Protein AF-A0A1J4JZ74-F1 (afdb_monomer_lite)

Radius of gyration: 49.25 Å; chains: 1; bounding box: 103×77×121 Å

Structure (mmCIF, N/CA/C/O backbone):
data_AF-A0A1J4JZ74-F1
#
_entry.id   AF-A0A1J4JZ74-F1
#
loop_
_atom_site.group_PDB
_atom_site.id
_atom_site.type_symbol
_atom_site.label_atom_id
_atom_site.label_alt_id
_atom_site.label_comp_id
_atom_site.label_asym_id
_atom_site.label_entity_id
_atom_site.label_seq_id
_atom_site.pdbx_PDB_ins_code
_atom_site.Cartn_x
_atom_site.Cartn_y
_atom_site.Cartn_z
_atom_site.occupancy
_atom_site.B_iso_or_equiv
_atom_site.auth_seq_id
_atom_site.auth_comp_id
_atom_site.auth_asym_id
_atom_site.auth_atom_id
_atom_site.pdbx_PDB_model_num
ATOM 1 N N . MET A 1 1 ? 66.000 60.615 -48.473 1.00 42.47 1 MET A N 1
ATOM 2 C CA . MET A 1 1 ? 65.903 59.382 -47.663 1.00 42.47 1 MET A CA 1
ATOM 3 C C . MET A 1 1 ? 65.736 58.201 -48.609 1.00 42.47 1 MET A C 1
ATOM 5 O O . MET A 1 1 ? 64.785 58.205 -49.377 1.00 42.47 1 MET A O 1
ATOM 9 N N . ARG A 1 2 ? 66.683 57.252 -48.640 1.00 43.25 2 ARG A N 1
ATOM 10 C CA . ARG A 1 2 ? 66.530 55.994 -49.393 1.00 43.25 2 ARG A CA 1
ATOM 11 C C . ARG A 1 2 ? 65.910 54.960 -48.455 1.00 43.25 2 ARG A C 1
ATOM 13 O O . ARG A 1 2 ? 66.477 54.698 -47.401 1.00 43.25 2 ARG A O 1
ATOM 20 N N . VAL A 1 3 ? 64.756 54.419 -48.832 1.00 50.91 3 VAL A N 1
ATOM 21 C CA . VAL A 1 3 ? 64.111 53.298 -48.135 1.00 50.91 3 VAL A CA 1
ATOM 22 C C . VAL A 1 3 ? 64.925 52.029 -48.425 1.00 50.91 3 VAL A C 1
ATOM 24 O O . VAL A 1 3 ? 65.241 51.791 -49.596 1.00 50.91 3 VAL A O 1
ATOM 27 N N . PRO A 1 4 ? 65.310 51.228 -47.415 1.00 51.03 4 PRO A N 1
ATOM 28 C CA . PRO A 1 4 ? 65.971 49.954 -47.659 1.00 51.03 4 PRO A CA 1
ATOM 29 C C . PRO A 1 4 ? 64.962 48.987 -48.290 1.00 51.03 4 PRO A C 1
ATOM 31 O O . PRO A 1 4 ? 63.870 48.786 -47.764 1.00 51.03 4 PRO A O 1
ATOM 34 N N . LYS A 1 5 ? 65.314 48.408 -49.443 1.00 53.44 5 LYS A N 1
ATOM 35 C CA . LYS A 1 5 ? 64.540 47.324 -50.056 1.00 53.44 5 LYS A CA 1
ATOM 36 C C . LYS A 1 5 ? 64.723 46.082 -49.184 1.00 53.44 5 LYS A C 1
ATOM 38 O O . LYS A 1 5 ? 65.838 45.586 -49.070 1.00 53.44 5 LYS A O 1
ATOM 43 N N . SER A 1 6 ? 63.659 45.623 -48.539 1.00 57.59 6 SER A N 1
ATOM 44 C CA . SER A 1 6 ? 63.650 44.357 -47.807 1.00 57.59 6 SER A CA 1
ATOM 45 C C . SER A 1 6 ? 63.643 43.189 -48.793 1.00 57.59 6 SER A C 1
ATOM 47 O O . SER A 1 6 ? 62.768 43.125 -49.655 1.00 57.59 6 SER A O 1
ATOM 49 N N . ASP A 1 7 ? 64.610 42.281 -48.655 1.00 54.31 7 ASP A N 1
ATOM 50 C CA . ASP A 1 7 ? 64.694 41.020 -49.397 1.00 54.31 7 ASP A CA 1
ATOM 51 C C . ASP A 1 7 ? 63.514 40.104 -49.024 1.00 54.31 7 ASP A C 1
ATOM 53 O O . ASP A 1 7 ? 63.537 39.391 -48.021 1.00 54.31 7 ASP A O 1
ATOM 57 N N . THR A 1 8 ? 62.456 40.124 -49.836 1.00 59.28 8 THR A N 1
ATOM 58 C CA . THR A 1 8 ? 61.270 39.253 -49.707 1.00 59.28 8 THR A CA 1
ATOM 59 C C . THR A 1 8 ? 61.465 37.873 -50.345 1.00 59.28 8 THR A C 1
ATOM 61 O O . THR A 1 8 ? 60.627 36.987 -50.186 1.00 59.28 8 THR A O 1
ATOM 64 N N . THR A 1 9 ? 62.598 37.649 -51.012 1.00 59.78 9 THR A N 1
ATOM 65 C CA . THR A 1 9 ? 62.911 36.423 -51.766 1.00 59.78 9 THR A CA 1
ATOM 66 C C . THR A 1 9 ? 62.995 35.167 -50.892 1.00 59.78 9 THR A C 1
ATOM 68 O O . THR A 1 9 ? 62.726 34.065 -51.367 1.00 59.78 9 THR A O 1
ATOM 71 N N . HIS A 1 10 ? 63.335 35.300 -49.606 1.00 55.91 10 HIS A N 1
ATOM 72 C CA . HIS A 1 10 ? 63.337 34.178 -48.661 1.00 55.91 10 HIS A CA 1
ATOM 73 C C . HIS A 1 10 ? 61.927 33.772 -48.212 1.00 55.91 10 HIS A C 1
ATOM 75 O O . HIS A 1 10 ? 61.661 32.580 -48.078 1.00 55.91 10 HIS A O 1
ATOM 81 N N . LEU A 1 11 ? 61.021 34.736 -48.022 1.00 57.78 11 LEU A N 1
ATOM 82 C CA . LEU A 1 11 ? 59.628 34.469 -47.652 1.00 57.78 11 LEU A CA 1
ATOM 83 C C . LEU A 1 11 ? 58.871 33.799 -48.802 1.00 57.78 11 LEU A C 1
ATOM 85 O O . LEU A 1 11 ? 58.180 32.816 -48.561 1.00 57.78 11 LEU A O 1
ATOM 89 N N . GLU A 1 12 ? 59.080 34.252 -50.042 1.00 58.50 12 GLU A N 1
ATOM 90 C CA . GLU A 1 12 ? 58.485 33.638 -51.240 1.00 58.50 12 GLU A CA 1
ATOM 91 C C . GLU A 1 12 ? 58.954 32.194 -51.472 1.00 58.50 12 GLU A C 1
ATOM 93 O O . GLU A 1 12 ? 58.161 31.349 -51.887 1.00 58.50 12 GLU A O 1
ATOM 98 N N . LYS A 1 13 ? 60.221 31.873 -51.161 1.00 60.34 13 LYS A N 1
ATOM 99 C CA . LYS A 1 13 ? 60.753 30.497 -51.223 1.00 60.34 13 LYS A CA 1
ATOM 100 C C . LYS A 1 13 ? 60.155 29.579 -50.154 1.00 60.34 13 LYS A C 1
ATOM 102 O O . LYS A 1 13 ? 59.955 28.395 -50.412 1.00 60.34 13 LYS A O 1
ATOM 107 N N . ILE A 1 14 ? 59.868 30.106 -48.961 1.00 61.22 14 ILE A N 1
ATOM 108 C CA . ILE A 1 14 ? 59.242 29.337 -47.875 1.00 61.22 14 ILE A CA 1
ATOM 109 C C . ILE A 1 14 ? 57.771 29.053 -48.202 1.00 61.22 14 ILE A C 1
ATOM 111 O O . ILE A 1 14 ? 57.331 27.917 -48.043 1.00 61.22 14 ILE A O 1
ATOM 115 N N . THR A 1 15 ? 57.022 30.034 -48.716 1.00 62.03 15 THR A N 1
ATOM 116 C CA . THR A 1 15 ? 55.621 29.828 -49.124 1.00 62.03 15 THR A CA 1
ATOM 117 C C . THR A 1 15 ? 55.492 28.898 -50.326 1.00 62.03 15 THR A C 1
ATOM 119 O O . THR A 1 15 ? 54.647 28.006 -50.308 1.00 62.03 15 THR A O 1
ATOM 122 N N . THR A 1 16 ? 56.356 29.010 -51.341 1.00 64.94 16 THR A N 1
ATOM 123 C CA . THR A 1 16 ? 56.362 28.041 -52.458 1.00 64.94 16 THR A CA 1
ATOM 124 C C . THR A 1 16 ? 56.763 26.632 -52.016 1.00 64.94 16 THR A C 1
ATOM 126 O O . THR A 1 16 ? 56.169 25.662 -52.484 1.00 64.94 16 THR A O 1
ATOM 129 N N . GLY A 1 17 ? 57.705 26.499 -51.076 1.00 66.25 17 GLY A N 1
ATOM 130 C CA . GLY A 1 17 ? 58.058 25.210 -50.475 1.00 66.25 17 GLY A CA 1
ATOM 131 C C . GLY A 1 17 ? 56.913 24.580 -49.672 1.00 66.25 17 GLY A C 1
ATOM 132 O O . GLY A 1 17 ? 56.677 23.378 -49.789 1.00 66.25 17 GLY A O 1
ATOM 133 N N . ALA A 1 18 ? 56.165 25.386 -48.912 1.00 65.69 18 ALA A N 1
ATOM 134 C CA . ALA A 1 18 ? 54.994 24.934 -48.160 1.00 65.69 18 ALA A CA 1
ATOM 135 C C . ALA A 1 18 ? 53.864 24.457 -49.088 1.00 65.69 18 ALA A C 1
ATOM 137 O O . ALA A 1 18 ? 53.356 23.353 -48.906 1.00 65.69 18 ALA A O 1
ATOM 138 N N . HIS A 1 19 ? 53.548 25.216 -50.143 1.00 69.31 19 HIS A N 1
ATOM 139 C CA . HIS A 1 19 ? 52.542 24.814 -51.132 1.00 69.31 19 HIS A CA 1
ATOM 140 C C . HIS A 1 19 ? 52.933 23.553 -51.910 1.00 69.31 19 HIS A C 1
ATOM 142 O O . HIS A 1 19 ? 52.079 22.720 -52.214 1.00 69.31 19 HIS A O 1
ATOM 148 N N . LEU A 1 20 ? 54.222 23.372 -52.214 1.00 73.25 20 LEU A N 1
ATOM 149 C CA . LEU A 1 20 ? 54.708 22.150 -52.851 1.00 73.25 20 LEU A CA 1
ATOM 150 C C . LEU A 1 20 ? 54.573 20.941 -51.911 1.00 73.25 20 LEU A C 1
ATOM 152 O O . LEU A 1 20 ? 54.121 19.884 -52.345 1.00 73.25 20 LEU A O 1
ATOM 156 N N . ALA A 1 21 ? 54.902 21.093 -50.625 1.00 67.75 21 ALA A N 1
ATOM 157 C CA . ALA A 1 21 ? 54.736 20.038 -49.626 1.00 67.75 21 ALA A CA 1
ATOM 158 C C . ALA A 1 21 ? 53.254 19.679 -49.392 1.00 67.75 21 ALA A C 1
ATOM 160 O O . ALA A 1 21 ? 52.907 18.499 -49.306 1.00 67.75 21 ALA A O 1
ATOM 161 N N . GLU A 1 22 ? 52.360 20.668 -49.352 1.00 70.12 22 GLU A N 1
ATOM 162 C CA . GLU A 1 22 ? 50.907 20.458 -49.279 1.00 70.12 22 GLU A CA 1
ATOM 163 C C . GLU A 1 22 ? 50.364 19.751 -50.529 1.00 70.12 22 GLU A C 1
ATOM 165 O O . GLU A 1 22 ? 49.586 18.805 -50.423 1.00 70.12 22 GLU A O 1
ATOM 170 N N . SER A 1 23 ? 50.828 20.136 -51.720 1.00 71.12 23 SER A N 1
ATOM 171 C CA . SER A 1 23 ? 50.446 19.477 -52.974 1.00 71.12 23 SER A CA 1
ATOM 172 C C . SER A 1 23 ? 50.926 18.020 -53.031 1.00 71.12 23 SER A C 1
ATOM 174 O O . SER A 1 23 ? 50.155 17.121 -53.375 1.00 71.12 23 SER A O 1
ATOM 176 N N . ILE A 1 24 ? 52.167 17.748 -52.609 1.00 73.50 24 ILE A N 1
ATOM 177 C CA . ILE A 1 24 ? 52.720 16.386 -52.539 1.00 73.50 24 ILE A CA 1
ATOM 178 C C . ILE A 1 24 ? 51.951 15.540 -51.519 1.00 73.50 24 ILE A C 1
ATOM 180 O O . ILE A 1 24 ? 51.592 14.400 -51.812 1.00 73.50 24 ILE A O 1
ATOM 184 N N . THR A 1 25 ? 51.656 16.081 -50.335 1.00 75.06 25 THR A N 1
ATOM 185 C CA . THR A 1 25 ? 50.899 15.356 -49.301 1.00 75.06 25 THR A CA 1
ATOM 186 C C . THR A 1 25 ? 49.453 15.100 -49.716 1.00 75.06 25 THR A C 1
ATOM 188 O O . THR A 1 25 ? 48.959 13.999 -49.487 1.00 75.06 25 THR A O 1
ATOM 191 N N . SER A 1 26 ? 48.799 16.052 -50.385 1.00 73.56 26 SER A N 1
ATOM 192 C CA . SER A 1 26 ? 47.455 15.878 -50.950 1.00 73.56 26 SER A CA 1
ATOM 193 C C . SER A 1 26 ? 47.433 14.807 -52.045 1.00 73.56 26 SER A C 1
ATOM 195 O O . SER A 1 26 ? 46.626 13.881 -51.997 1.00 73.56 26 SER A O 1
ATOM 197 N N . THR A 1 27 ? 48.399 14.847 -52.968 1.00 77.31 27 THR A N 1
ATOM 198 C CA . THR A 1 27 ? 48.533 13.842 -54.034 1.00 77.31 27 THR A CA 1
ATOM 199 C C . THR A 1 27 ? 48.804 12.450 -53.460 1.00 77.31 27 THR A C 1
ATOM 201 O O . THR A 1 27 ? 48.196 11.473 -53.881 1.00 77.31 27 THR A O 1
ATOM 204 N N . THR A 1 28 ? 49.665 12.355 -52.443 1.00 78.25 28 THR A N 1
ATOM 205 C CA . THR A 1 28 ? 49.977 11.082 -51.772 1.00 78.25 28 THR A CA 1
ATOM 206 C C . THR A 1 28 ? 48.768 10.517 -51.022 1.00 78.25 28 THR A C 1
ATOM 208 O O . THR A 1 28 ? 48.588 9.303 -50.988 1.00 78.25 28 THR A O 1
ATOM 211 N N . ARG A 1 29 ? 47.925 11.375 -50.426 1.00 79.25 29 ARG A N 1
ATOM 212 C CA . ARG A 1 29 ? 46.663 10.952 -49.794 1.00 79.25 29 ARG A CA 1
ATOM 213 C C . ARG A 1 29 ? 45.688 10.395 -50.822 1.00 79.25 29 ARG A C 1
ATOM 215 O O . ARG A 1 29 ? 45.147 9.325 -50.586 1.00 79.25 29 ARG A O 1
ATOM 222 N N . LYS A 1 30 ? 45.535 11.077 -51.958 1.00 85.00 30 LYS A N 1
ATOM 223 C CA . LYS A 1 30 ? 44.637 10.641 -53.028 1.00 85.00 30 LYS A CA 1
ATOM 224 C C . LYS A 1 30 ? 45.057 9.295 -53.627 1.00 85.00 30 LYS A C 1
ATOM 226 O O . LYS A 1 30 ? 44.230 8.410 -53.742 1.00 85.00 30 LYS A O 1
ATOM 231 N N . ILE A 1 31 ? 46.351 9.103 -53.902 1.00 84.31 31 ILE A N 1
ATOM 232 C CA . ILE A 1 31 ? 46.872 7.814 -54.399 1.00 84.31 31 ILE A CA 1
ATOM 233 C C . ILE A 1 31 ? 46.553 6.676 -53.419 1.00 84.31 31 ILE A C 1
ATOM 235 O O . ILE A 1 31 ? 46.119 5.608 -53.826 1.00 84.31 31 ILE A O 1
ATOM 239 N N . ARG A 1 32 ? 46.729 6.917 -52.117 1.00 83.94 32 ARG A N 1
ATOM 240 C CA . ARG A 1 32 ? 46.429 5.939 -51.061 1.00 83.94 32 ARG A CA 1
ATOM 241 C C . ARG A 1 32 ? 44.943 5.617 -50.927 1.00 83.94 32 ARG A C 1
ATOM 243 O O . ARG A 1 32 ? 44.592 4.490 -50.604 1.00 83.94 32 ARG A O 1
ATOM 250 N N . GLU A 1 33 ? 44.087 6.609 -51.119 1.00 85.25 33 GLU A N 1
ATOM 251 C CA . GLU A 1 33 ? 42.636 6.433 -51.138 1.00 85.25 33 GLU A CA 1
ATOM 252 C C . GLU A 1 33 ? 42.209 5.591 -52.346 1.00 85.25 33 GLU A C 1
ATOM 254 O O . GLU A 1 33 ? 41.495 4.604 -52.176 1.00 85.25 33 GLU A O 1
ATOM 259 N N . ASP A 1 34 ? 42.749 5.903 -53.527 1.00 87.06 34 ASP A N 1
ATOM 260 C CA . ASP A 1 34 ? 42.512 5.150 -54.759 1.00 87.06 34 ASP A CA 1
ATOM 261 C C . ASP A 1 34 ? 42.998 3.686 -54.628 1.00 87.06 34 ASP A C 1
ATOM 263 O O . ASP A 1 34 ? 42.301 2.765 -55.048 1.00 87.06 34 ASP A O 1
ATOM 267 N N . GLU A 1 35 ? 44.145 3.443 -53.975 1.00 87.12 35 GLU A N 1
ATOM 268 C CA . GLU A 1 35 ? 44.657 2.092 -53.673 1.00 87.12 35 GLU A CA 1
ATOM 269 C C . GLU A 1 35 ? 43.715 1.284 -52.764 1.00 87.12 35 GLU A C 1
ATOM 271 O O . GLU A 1 35 ? 43.540 0.078 -52.958 1.00 87.12 35 GLU A O 1
ATOM 276 N N . VAL A 1 36 ? 43.115 1.925 -51.753 1.00 87.62 36 VAL A N 1
ATOM 277 C CA . VAL A 1 36 ? 42.151 1.264 -50.859 1.00 87.62 36 VAL A CA 1
ATOM 278 C C . VAL A 1 36 ? 40.856 0.967 -51.608 1.00 87.62 36 VAL A C 1
ATOM 280 O O . VAL A 1 36 ? 40.345 -0.144 -51.485 1.00 87.62 36 VAL A O 1
ATOM 283 N N . GLN A 1 37 ? 40.352 1.912 -52.404 1.00 86.44 37 GLN A N 1
ATOM 284 C CA . GLN A 1 37 ? 39.123 1.725 -53.172 1.00 86.44 37 GLN A CA 1
ATOM 285 C C . GLN A 1 37 ? 39.268 0.607 -54.207 1.00 86.44 37 GLN A C 1
ATOM 287 O O . GLN A 1 37 ? 38.422 -0.279 -54.273 1.00 86.44 37 GLN A O 1
ATOM 292 N N . GLN A 1 38 ? 40.383 0.585 -54.941 1.00 89.56 38 GLN A N 1
ATOM 293 C CA . GLN A 1 38 ? 40.666 -0.484 -55.894 1.00 89.56 38 GLN A CA 1
ATOM 294 C C . GLN A 1 38 ? 40.709 -1.857 -55.205 1.00 89.56 38 GLN A C 1
ATOM 296 O O . GLN A 1 38 ? 40.169 -2.832 -55.721 1.00 89.56 38 GLN A O 1
ATOM 301 N N . TRP A 1 39 ? 41.309 -1.944 -54.015 1.00 92.06 39 TRP A N 1
ATOM 302 C CA . TRP A 1 39 ? 41.336 -3.190 -53.251 1.00 92.06 39 TRP A CA 1
ATOM 303 C C . TRP A 1 39 ? 39.938 -3.643 -52.794 1.00 92.06 39 TRP A C 1
ATOM 305 O O . TRP A 1 39 ? 39.665 -4.846 -52.830 1.00 92.06 39 TRP A O 1
ATOM 315 N N . ILE A 1 40 ? 39.064 -2.708 -52.391 1.00 90.62 40 ILE A N 1
ATOM 316 C CA . ILE A 1 40 ? 37.663 -2.993 -52.031 1.00 90.62 40 ILE A CA 1
ATOM 317 C C . ILE A 1 40 ? 36.924 -3.581 -53.233 1.00 90.62 40 ILE A C 1
ATOM 319 O O . ILE A 1 40 ? 36.296 -4.631 -53.109 1.00 90.62 40 ILE A O 1
ATOM 323 N N . ASP A 1 41 ? 37.054 -2.935 -54.390 1.00 89.56 41 ASP A N 1
ATOM 324 C CA . ASP A 1 41 ? 36.373 -3.343 -55.618 1.00 89.56 41 ASP A CA 1
ATOM 325 C C . ASP A 1 41 ? 36.850 -4.726 -56.111 1.00 89.56 41 ASP A C 1
ATOM 327 O O . ASP A 1 41 ? 36.074 -5.479 -56.700 1.00 89.56 41 ASP A O 1
ATOM 331 N N . GLU A 1 42 ? 38.115 -5.085 -55.858 1.00 90.56 42 GLU A N 1
ATOM 332 C CA . GLU A 1 42 ? 38.711 -6.361 -56.281 1.00 90.56 42 GLU A CA 1
ATOM 333 C C . GLU A 1 42 ? 38.426 -7.541 -55.333 1.00 90.56 42 GLU A C 1
ATOM 335 O O . GLU A 1 42 ? 38.361 -8.681 -55.797 1.00 90.56 42 GLU A O 1
ATOM 340 N N . ASN A 1 43 ? 38.295 -7.307 -54.021 1.00 87.81 43 ASN A N 1
ATOM 341 C CA . ASN A 1 43 ? 38.322 -8.382 -53.015 1.00 87.81 43 ASN A CA 1
ATOM 342 C C . ASN A 1 43 ? 37.015 -8.570 -52.227 1.00 87.81 43 ASN A C 1
ATOM 344 O O . ASN A 1 43 ? 36.947 -9.511 -51.439 1.00 87.81 43 ASN A O 1
ATOM 348 N N . ASP A 1 44 ? 36.012 -7.702 -52.416 1.00 86.56 44 ASP A N 1
ATOM 349 C CA . ASP A 1 44 ? 34.741 -7.679 -51.659 1.00 86.56 44 ASP A CA 1
ATOM 350 C C . ASP A 1 44 ? 34.912 -7.904 -50.133 1.00 86.56 44 ASP A C 1
ATOM 352 O O . ASP A 1 44 ? 34.339 -8.827 -49.546 1.00 86.56 44 ASP A O 1
ATOM 356 N N . PRO A 1 45 ? 35.779 -7.114 -49.472 1.00 88.88 45 PRO A N 1
ATOM 357 C CA . PRO A 1 45 ? 36.121 -7.310 -48.068 1.00 88.88 45 PRO A CA 1
ATOM 358 C C . PRO A 1 45 ? 34.980 -6.902 -47.129 1.00 88.88 45 PRO A C 1
ATOM 360 O O . PRO A 1 45 ? 34.186 -6.001 -47.411 1.00 88.88 45 PRO A O 1
ATOM 363 N N . SER A 1 46 ? 34.946 -7.499 -45.937 1.00 86.94 46 SER A N 1
ATOM 364 C CA . SER A 1 46 ? 33.989 -7.096 -44.905 1.00 86.94 46 SER A CA 1
ATOM 365 C C . SER A 1 46 ? 34.256 -5.662 -44.410 1.00 86.94 46 SER A C 1
ATOM 367 O O . SER A 1 46 ? 35.405 -5.210 -44.391 1.00 86.94 46 SER A O 1
ATOM 369 N N . PRO A 1 47 ? 33.242 -4.935 -43.903 1.00 85.94 47 PRO A N 1
ATOM 370 C CA . PRO A 1 47 ? 33.429 -3.570 -43.396 1.00 85.94 47 PRO A CA 1
ATOM 371 C C . PRO A 1 47 ? 34.508 -3.435 -42.305 1.00 85.94 47 PRO A C 1
ATOM 373 O O . PRO A 1 47 ? 35.170 -2.402 -42.203 1.00 85.94 47 PRO A O 1
ATOM 376 N N . ILE A 1 48 ? 34.722 -4.486 -41.505 1.00 88.25 48 ILE A N 1
ATOM 377 C CA . ILE A 1 48 ? 35.772 -4.530 -40.477 1.00 88.25 48 ILE A CA 1
ATOM 378 C C . ILE A 1 48 ? 37.161 -4.636 -41.126 1.00 88.25 48 ILE A C 1
ATOM 380 O O . ILE A 1 48 ? 38.099 -3.966 -40.692 1.00 88.25 48 ILE A O 1
ATOM 384 N N . GLU A 1 49 ? 37.305 -5.429 -42.187 1.00 87.81 49 GLU A N 1
ATOM 385 C CA . GLU A 1 49 ? 38.556 -5.549 -42.945 1.00 87.81 49 GLU A CA 1
ATOM 386 C C . GLU A 1 49 ? 38.882 -4.263 -43.709 1.00 87.81 49 GLU A C 1
ATOM 388 O O . GLU A 1 49 ? 40.043 -3.854 -43.736 1.00 87.81 49 GLU A O 1
ATOM 393 N N . ILE A 1 50 ? 37.869 -3.564 -44.231 1.00 88.69 50 ILE A N 1
ATOM 394 C CA . ILE A 1 50 ? 38.027 -2.231 -44.830 1.00 88.69 50 ILE A CA 1
ATOM 395 C C . ILE A 1 50 ? 38.599 -1.245 -43.805 1.00 88.69 50 ILE A C 1
ATOM 397 O O . ILE A 1 50 ? 39.570 -0.542 -44.088 1.00 88.69 50 ILE A O 1
ATOM 401 N N . LEU A 1 51 ? 38.055 -1.223 -42.584 1.00 87.81 51 LEU A N 1
ATOM 402 C CA . LEU A 1 51 ? 38.554 -0.363 -41.507 1.00 87.81 51 LEU A CA 1
ATOM 403 C C . LEU A 1 51 ? 40.001 -0.692 -41.116 1.00 87.81 51 LEU A C 1
ATOM 405 O O . LEU A 1 51 ? 40.804 0.227 -40.928 1.00 87.81 51 LEU A O 1
ATOM 409 N N . LYS A 1 52 ? 40.359 -1.982 -41.040 1.00 89.19 52 LYS A N 1
ATOM 410 C CA . LYS A 1 52 ? 41.745 -2.423 -40.795 1.00 89.19 52 LYS A CA 1
ATOM 411 C C . LYS A 1 52 ? 42.670 -1.971 -41.931 1.00 89.19 52 LYS A C 1
ATOM 413 O O . LYS A 1 52 ? 43.742 -1.429 -41.666 1.00 89.19 52 LYS A O 1
ATOM 418 N N . ARG A 1 53 ? 42.227 -2.073 -43.188 1.00 89.31 53 ARG A N 1
ATOM 419 C CA . ARG A 1 53 ? 43.001 -1.637 -44.358 1.00 89.31 53 ARG A CA 1
ATOM 420 C C . ARG A 1 53 ? 43.235 -0.125 -44.385 1.00 89.31 53 ARG A C 1
ATOM 422 O O . ARG A 1 53 ? 44.355 0.322 -44.624 1.00 89.31 53 ARG A O 1
ATOM 429 N N . ILE A 1 54 ? 42.220 0.676 -44.062 1.00 86.56 54 ILE A N 1
ATOM 430 C CA . ILE A 1 54 ? 42.364 2.135 -43.928 1.00 86.56 54 ILE A CA 1
ATOM 431 C C . ILE A 1 54 ? 43.336 2.477 -42.789 1.00 86.56 54 ILE A C 1
ATOM 433 O O . ILE A 1 54 ? 44.159 3.387 -42.925 1.00 86.56 54 ILE A O 1
ATOM 437 N N . ALA A 1 55 ? 43.292 1.732 -41.680 1.00 88.50 55 ALA A N 1
ATOM 438 C CA . ALA A 1 55 ? 44.211 1.917 -40.562 1.00 88.50 55 ALA A CA 1
ATOM 439 C C . ALA A 1 55 ? 45.677 1.676 -40.958 1.00 88.50 55 ALA A C 1
ATOM 441 O O . ALA A 1 55 ? 46.556 2.402 -40.495 1.00 88.50 55 ALA A O 1
ATOM 442 N N . GLU A 1 56 ? 45.961 0.689 -41.811 1.00 86.38 56 GLU A N 1
ATOM 443 C CA . GLU A 1 56 ? 47.313 0.402 -42.321 1.00 86.38 56 GLU A CA 1
ATOM 444 C C . GLU A 1 56 ? 47.858 1.530 -43.207 1.00 86.38 56 GLU A C 1
ATOM 446 O O . GLU A 1 56 ? 49.032 1.893 -43.123 1.00 86.38 56 GLU A O 1
ATOM 451 N N . VAL A 1 57 ? 46.996 2.116 -44.038 1.00 85.75 57 VAL A N 1
ATOM 452 C CA . VAL A 1 57 ? 47.377 3.146 -45.013 1.00 85.75 57 VAL A CA 1
ATOM 453 C C . VAL A 1 57 ? 47.452 4.548 -44.376 1.00 85.75 57 VAL A C 1
ATOM 455 O O . VAL A 1 57 ? 48.249 5.403 -44.794 1.00 85.75 57 VAL A O 1
ATOM 458 N N . SER A 1 58 ? 46.683 4.780 -43.306 1.00 84.31 58 SER A N 1
ATOM 459 C CA . SER A 1 58 ? 46.615 6.041 -42.561 1.00 84.31 58 SER A CA 1
ATOM 460 C C . SER A 1 58 ? 47.335 5.979 -41.203 1.00 84.31 58 SER A C 1
ATOM 462 O O . SER A 1 58 ? 46.708 5.948 -40.141 1.00 84.31 58 SER A O 1
ATOM 464 N N . LEU A 1 59 ? 48.665 6.126 -41.233 1.00 79.81 59 LEU A N 1
ATOM 465 C CA . LEU A 1 59 ? 49.548 6.280 -40.060 1.00 79.81 59 LEU A CA 1
ATOM 466 C C . LEU A 1 59 ? 48.998 7.150 -38.904 1.00 79.81 59 LEU A C 1
ATOM 468 O O . LEU A 1 59 ? 49.035 6.681 -37.767 1.00 79.81 59 LEU A O 1
ATOM 472 N N . PRO A 1 60 ? 48.473 8.378 -39.122 1.00 82.75 60 PRO A N 1
ATOM 473 C CA . PRO A 1 60 ? 47.999 9.215 -38.012 1.00 82.75 60 PRO A CA 1
ATOM 474 C C . PRO A 1 60 ? 46.750 8.666 -37.302 1.00 82.75 60 PRO A C 1
ATOM 476 O O . PRO A 1 60 ? 46.512 9.011 -36.147 1.00 82.75 60 PRO A O 1
ATOM 479 N N . HIS A 1 61 ? 45.970 7.805 -37.960 1.00 83.06 61 HIS A N 1
ATOM 480 C CA . HIS A 1 61 ? 44.709 7.265 -37.436 1.00 83.06 61 HIS A CA 1
ATOM 481 C C . HIS A 1 61 ? 44.782 5.771 -37.098 1.00 83.06 61 HIS A C 1
ATOM 483 O O . HIS A 1 61 ? 43.825 5.233 -36.545 1.00 83.06 61 HIS A O 1
ATOM 489 N N . HIS A 1 62 ? 45.915 5.116 -37.375 1.00 87.31 62 HIS A N 1
ATOM 490 C CA . HIS A 1 62 ? 46.111 3.674 -37.226 1.00 87.31 62 HIS A CA 1
ATOM 491 C C . HIS A 1 62 ? 45.617 3.142 -35.872 1.00 87.31 62 HIS A C 1
ATOM 493 O O . HIS A 1 62 ? 44.750 2.276 -35.812 1.00 87.31 62 HIS A O 1
ATOM 499 N N . ASN A 1 63 ? 46.097 3.725 -34.770 1.00 87.12 63 ASN A N 1
ATOM 500 C CA . ASN A 1 63 ? 45.759 3.264 -33.420 1.00 87.12 63 ASN A CA 1
ATOM 501 C C . ASN A 1 63 ? 44.276 3.440 -33.066 1.00 87.12 63 ASN A C 1
ATOM 503 O O . ASN A 1 63 ? 43.731 2.638 -32.312 1.00 87.12 63 ASN A O 1
ATOM 507 N N . ALA A 1 64 ? 43.636 4.503 -33.558 1.00 87.19 64 ALA A N 1
ATOM 508 C CA . ALA A 1 64 ? 42.224 4.759 -33.289 1.00 87.19 64 ALA A CA 1
ATOM 509 C C . ALA A 1 64 ? 41.342 3.789 -34.085 1.00 87.19 64 ALA A C 1
ATOM 511 O O . ALA A 1 64 ? 40.453 3.159 -33.520 1.00 87.19 64 ALA A O 1
ATOM 512 N N . LEU A 1 65 ? 41.645 3.613 -35.373 1.00 88.06 65 LEU A N 1
ATOM 513 C CA . LEU A 1 65 ? 40.896 2.732 -36.265 1.00 88.06 65 LEU A CA 1
ATOM 514 C C . LEU A 1 65 ? 41.057 1.252 -35.894 1.00 88.06 65 LEU A C 1
ATOM 516 O O . LEU A 1 65 ? 40.068 0.529 -35.890 1.00 88.06 65 LEU A O 1
ATOM 520 N N . MET A 1 66 ? 42.255 0.812 -35.492 1.00 90.44 66 MET A N 1
ATOM 521 C CA . MET A 1 66 ? 42.472 -0.566 -35.028 1.00 90.44 66 MET A CA 1
ATOM 522 C C . MET A 1 66 ? 41.699 -0.888 -33.743 1.00 90.44 66 MET A C 1
ATOM 524 O O . MET A 1 66 ? 41.183 -1.993 -33.608 1.00 90.44 66 MET A O 1
ATOM 528 N N . LYS A 1 67 ? 41.575 0.066 -32.807 1.00 89.69 67 LYS A N 1
ATOM 529 C CA . LYS A 1 67 ? 40.745 -0.121 -31.603 1.00 89.69 67 LYS A CA 1
ATOM 530 C C . LYS A 1 67 ? 39.271 -0.294 -31.957 1.00 89.69 67 LYS A C 1
ATOM 532 O O . LYS A 1 67 ? 38.656 -1.243 -31.490 1.00 89.69 67 LYS A O 1
ATOM 537 N N . ILE A 1 68 ? 38.748 0.573 -32.826 1.00 86.06 68 ILE A N 1
ATOM 538 C CA . ILE A 1 68 ? 37.360 0.495 -33.300 1.00 86.06 68 ILE A CA 1
ATOM 539 C C . ILE A 1 68 ? 37.111 -0.837 -34.015 1.00 86.06 68 ILE A C 1
ATOM 541 O O . ILE A 1 68 ? 36.116 -1.501 -33.743 1.00 86.06 68 ILE A O 1
ATOM 545 N N . ALA A 1 69 ? 38.024 -1.257 -34.897 1.00 88.56 69 ALA A N 1
ATOM 546 C CA . ALA A 1 69 ? 37.896 -2.522 -35.614 1.00 88.56 69 ALA A CA 1
ATOM 547 C C . ALA A 1 69 ? 37.834 -3.725 -34.656 1.00 88.56 69 ALA A C 1
ATOM 549 O O . ALA A 1 69 ? 36.984 -4.593 -34.833 1.00 88.56 69 ALA A O 1
ATOM 550 N N . ASN A 1 70 ? 38.680 -3.748 -33.622 1.00 87.38 70 ASN A N 1
ATOM 551 C CA . ASN A 1 70 ? 38.693 -4.825 -32.631 1.00 87.38 70 ASN A CA 1
ATOM 552 C C . ASN A 1 70 ? 37.425 -4.833 -31.757 1.00 87.38 70 ASN A C 1
ATOM 554 O O . ASN A 1 70 ? 36.866 -5.896 -31.511 1.00 87.38 70 ASN A O 1
ATOM 558 N N . GLU A 1 71 ? 36.933 -3.667 -31.325 1.00 85.81 71 GLU A N 1
ATOM 559 C CA . GLU A 1 71 ? 35.683 -3.563 -30.554 1.00 85.81 71 GLU A CA 1
ATOM 560 C C . GLU A 1 71 ? 34.470 -4.047 -31.368 1.00 85.81 71 GLU A C 1
ATOM 562 O O . GLU A 1 71 ? 33.614 -4.769 -30.856 1.00 85.81 71 GLU A O 1
ATOM 567 N N . LEU A 1 72 ? 34.405 -3.701 -32.658 1.00 83.12 72 LEU A N 1
ATOM 568 C CA . LEU A 1 72 ? 33.347 -4.173 -33.556 1.00 83.12 72 LEU A CA 1
ATOM 569 C C . LEU A 1 72 ? 33.416 -5.689 -33.790 1.00 83.12 72 LEU A C 1
ATOM 571 O O . LEU A 1 72 ? 32.378 -6.345 -33.871 1.00 83.12 72 LEU A O 1
ATOM 575 N N . GLU A 1 73 ? 34.621 -6.250 -33.866 1.00 84.38 73 GLU A N 1
ATOM 576 C CA . GLU A 1 73 ? 34.850 -7.689 -34.013 1.00 84.38 73 GLU A CA 1
ATOM 577 C C . GLU A 1 73 ? 34.438 -8.466 -32.749 1.00 84.38 73 GLU A C 1
ATOM 579 O O . GLU A 1 73 ? 33.825 -9.532 -32.852 1.00 84.38 73 GLU A O 1
ATOM 584 N N . GLU A 1 74 ? 34.666 -7.906 -31.555 1.00 82.06 74 GLU A N 1
ATOM 585 C CA . GLU A 1 74 ? 34.171 -8.455 -30.284 1.00 82.06 74 GLU A CA 1
ATOM 586 C C . GLU A 1 74 ? 32.636 -8.448 -30.214 1.00 82.06 74 GLU A C 1
ATOM 588 O O . GLU A 1 74 ? 32.022 -9.454 -29.847 1.00 82.06 74 GLU A O 1
ATOM 593 N N . ILE A 1 75 ? 31.996 -7.351 -30.632 1.00 73.56 75 ILE A N 1
ATOM 594 C CA . ILE A 1 75 ? 30.529 -7.238 -30.667 1.00 73.56 75 ILE A CA 1
ATOM 595 C C . ILE A 1 75 ? 29.932 -8.250 -31.653 1.00 73.56 75 ILE A C 1
ATOM 597 O O . ILE A 1 75 ? 28.975 -8.944 -31.311 1.00 73.56 75 ILE A O 1
ATOM 601 N N . ALA A 1 76 ? 30.518 -8.386 -32.846 1.00 68.50 76 ALA A N 1
ATOM 602 C CA . ALA A 1 76 ? 30.079 -9.352 -33.853 1.00 68.50 76 ALA A CA 1
ATOM 603 C C . ALA A 1 76 ? 30.283 -10.813 -33.407 1.00 68.50 76 ALA A C 1
ATOM 605 O O . ALA A 1 76 ? 29.506 -11.691 -33.782 1.00 68.50 76 ALA A O 1
ATOM 606 N N . SER A 1 77 ? 31.294 -11.068 -32.572 1.00 67.19 77 SER A N 1
ATOM 607 C CA . SER A 1 77 ? 31.589 -12.391 -32.005 1.00 67.19 77 SER A CA 1
ATOM 608 C C . SER A 1 77 ? 30.725 -12.740 -30.788 1.00 67.19 77 SER A C 1
ATOM 610 O O . SER A 1 77 ? 30.740 -13.884 -30.326 1.00 67.19 77 SER A O 1
ATOM 612 N N . THR A 1 78 ? 29.962 -11.782 -30.252 1.00 60.62 78 THR A N 1
ATOM 613 C CA . THR A 1 78 ? 29.084 -12.022 -29.106 1.00 60.62 78 THR A CA 1
ATOM 614 C C . THR A 1 78 ? 27.803 -12.711 -29.597 1.00 60.62 78 THR A C 1
ATOM 616 O O . THR A 1 78 ? 27.078 -12.134 -30.409 1.00 60.62 78 THR A O 1
ATOM 619 N N . PRO A 1 79 ? 27.477 -13.938 -29.144 1.00 56.19 79 PRO A N 1
ATOM 620 C CA . PRO A 1 79 ? 26.290 -14.638 -29.616 1.00 56.19 79 PRO A CA 1
ATOM 621 C C . PRO A 1 79 ? 25.036 -13.830 -29.273 1.00 56.19 79 PRO A C 1
ATOM 623 O O . PRO A 1 79 ? 24.750 -13.576 -28.101 1.00 56.19 79 PRO A O 1
ATOM 626 N N . VAL A 1 80 ? 24.281 -13.442 -30.305 1.00 55.81 80 VAL A N 1
ATOM 627 C CA . VAL A 1 80 ? 22.959 -12.826 -30.155 1.00 55.81 80 VAL A CA 1
ATOM 628 C C . VAL A 1 80 ? 22.104 -13.787 -29.319 1.00 55.81 80 VAL A C 1
ATOM 630 O O . VAL A 1 80 ? 21.908 -14.932 -29.742 1.00 55.81 80 VAL A O 1
ATOM 633 N N . PRO A 1 81 ? 21.618 -13.391 -28.125 1.00 54.38 81 PRO A N 1
ATOM 634 C CA . PRO A 1 81 ? 20.763 -14.263 -27.336 1.00 54.38 81 PRO A CA 1
ATOM 635 C C . PRO A 1 81 ? 19.531 -14.624 -28.177 1.00 54.38 81 PRO A C 1
ATOM 637 O O . PRO A 1 81 ? 18.996 -13.749 -28.866 1.00 54.38 81 PRO A O 1
ATOM 640 N N . PRO A 1 82 ? 19.089 -15.895 -28.171 1.00 52.62 82 PRO A N 1
ATOM 641 C CA . PRO A 1 82 ? 17.993 -16.333 -29.020 1.00 52.62 82 PRO A CA 1
ATOM 642 C C . PRO A 1 82 ? 16.782 -15.437 -28.765 1.00 52.62 82 PRO A C 1
ATOM 644 O O . PRO A 1 82 ? 16.366 -15.265 -27.617 1.00 52.62 82 PRO A O 1
ATOM 647 N N . GLN A 1 83 ? 16.239 -14.845 -29.831 1.00 55.84 83 GLN A N 1
ATOM 648 C CA . GLN A 1 83 ? 15.006 -14.073 -29.755 1.00 55.84 83 GLN A CA 1
ATOM 649 C C . GLN A 1 83 ? 13.919 -14.990 -29.184 1.00 55.84 83 GLN A C 1
ATOM 651 O O . GLN A 1 83 ? 13.450 -15.913 -29.849 1.00 55.84 83 GLN A O 1
ATOM 656 N N . ILE A 1 84 ? 13.556 -14.777 -27.918 1.00 56.47 84 ILE A N 1
ATOM 657 C CA . ILE A 1 84 ? 12.419 -15.443 -27.285 1.00 56.47 84 ILE A CA 1
ATOM 658 C C . ILE A 1 84 ? 11.209 -15.105 -28.158 1.00 56.47 84 ILE A C 1
ATOM 660 O O . ILE A 1 84 ? 10.863 -13.930 -28.277 1.00 56.47 84 ILE A O 1
ATOM 664 N N . SER A 1 85 ? 10.609 -16.105 -28.811 1.00 62.78 85 SER A N 1
ATOM 665 C CA . SER A 1 85 ? 9.533 -15.859 -29.774 1.00 62.78 85 SER A CA 1
ATOM 666 C C . SER A 1 85 ? 8.410 -15.046 -29.122 1.00 62.78 85 SER A C 1
ATOM 668 O O . SER A 1 85 ? 8.033 -15.291 -27.971 1.00 62.78 85 SER A O 1
ATOM 670 N N . GLU A 1 86 ? 7.855 -14.068 -29.843 1.00 62.41 86 GLU A N 1
ATOM 671 C CA . GLU A 1 86 ? 6.738 -13.247 -29.351 1.00 62.41 86 GLU A CA 1
ATOM 672 C C . GLU A 1 86 ? 5.562 -14.105 -28.843 1.00 62.41 86 GLU A C 1
ATOM 674 O O . GLU A 1 86 ? 4.855 -13.723 -27.908 1.00 62.41 86 GLU A O 1
ATOM 679 N N . GLU A 1 87 ? 5.399 -15.302 -29.410 1.00 64.19 87 GLU A N 1
ATOM 680 C CA . GLU A 1 87 ? 4.440 -16.331 -29.007 1.00 64.19 87 GLU A CA 1
ATOM 681 C C . GLU A 1 87 ? 4.658 -16.809 -27.557 1.00 64.19 87 GLU A C 1
ATOM 683 O O . GLU A 1 87 ? 3.703 -16.909 -26.780 1.00 64.19 87 GLU A O 1
ATOM 688 N N . TYR A 1 88 ? 5.912 -17.059 -27.156 1.00 69.88 88 TYR A N 1
ATOM 689 C CA . TYR A 1 88 ? 6.255 -17.468 -25.791 1.00 69.88 88 TYR A CA 1
ATOM 690 C C . TYR A 1 88 ? 5.989 -16.340 -24.791 1.00 69.88 88 TYR A C 1
ATOM 692 O O . TYR A 1 88 ? 5.384 -16.573 -23.741 1.00 69.88 88 TYR A O 1
ATOM 700 N N . ASN A 1 89 ? 6.353 -15.102 -25.142 1.00 73.56 89 ASN A N 1
ATOM 701 C CA . ASN A 1 89 ? 6.064 -13.933 -24.310 1.00 73.56 89 ASN A CA 1
ATOM 702 C C . ASN A 1 89 ? 4.553 -13.706 -24.159 1.00 73.56 89 ASN A C 1
ATOM 704 O O . ASN A 1 89 ? 4.074 -13.515 -23.040 1.00 73.56 89 ASN A O 1
ATOM 708 N N . ARG A 1 90 ? 3.770 -13.818 -25.240 1.00 75.06 90 ARG A N 1
ATOM 709 C CA . ARG A 1 90 ? 2.300 -13.740 -25.170 1.00 75.06 90 ARG A CA 1
ATOM 710 C C . ARG A 1 90 ? 1.705 -14.831 -24.289 1.00 75.06 90 ARG A C 1
ATOM 712 O O . ARG A 1 90 ? 0.833 -14.537 -23.472 1.00 75.06 90 ARG A O 1
ATOM 719 N N . ARG A 1 91 ? 2.156 -16.079 -24.435 1.00 77.62 91 ARG A N 1
ATOM 720 C CA . ARG A 1 91 ? 1.654 -17.204 -23.633 1.00 77.62 91 ARG A CA 1
ATOM 721 C C . ARG A 1 91 ? 2.001 -17.039 -22.154 1.00 77.62 91 ARG A C 1
ATOM 723 O O . ARG A 1 91 ? 1.120 -17.194 -21.316 1.00 77.62 91 ARG A O 1
ATOM 730 N N . SER A 1 92 ? 3.235 -16.646 -21.848 1.00 82.94 92 SER A N 1
ATOM 731 C CA . SER A 1 92 ? 3.694 -16.362 -20.483 1.00 82.94 92 SER A CA 1
ATOM 732 C C . SER A 1 92 ? 2.885 -15.237 -19.828 1.00 82.94 92 SER A C 1
ATOM 734 O O . SER A 1 92 ? 2.409 -15.389 -18.705 1.00 82.94 92 SER A O 1
ATOM 736 N N . MET A 1 93 ? 2.634 -14.140 -20.550 1.00 86.25 93 MET A N 1
ATOM 737 C CA . MET A 1 93 ? 1.819 -13.028 -20.046 1.00 86.25 93 MET A CA 1
ATOM 738 C C . MET A 1 93 ? 0.359 -13.428 -19.812 1.00 86.25 93 MET A C 1
ATOM 740 O O . MET A 1 93 ? -0.234 -13.000 -18.826 1.00 86.25 93 MET A O 1
ATOM 744 N N . ARG A 1 94 ? -0.221 -14.279 -20.670 1.00 88.75 94 ARG A N 1
ATOM 745 C CA . ARG A 1 94 ? -1.580 -14.811 -20.468 1.00 88.75 94 ARG A CA 1
ATOM 746 C C . ARG A 1 94 ? -1.681 -15.690 -19.225 1.00 88.75 94 ARG A C 1
ATOM 748 O O . ARG A 1 94 ? -2.658 -15.564 -18.498 1.00 88.75 94 ARG A O 1
ATOM 755 N N . CYS A 1 95 ? -0.687 -16.544 -18.977 1.00 87.94 95 CYS A N 1
ATOM 756 C CA . CYS A 1 95 ? -0.640 -17.356 -17.760 1.00 87.94 95 CYS A CA 1
ATOM 757 C C . CYS A 1 95 ? -0.550 -16.469 -16.514 1.00 87.94 95 CYS A C 1
ATOM 759 O O . CYS A 1 95 ? -1.405 -16.574 -15.645 1.00 87.94 95 CYS A O 1
ATOM 761 N N . LYS A 1 96 ? 0.379 -15.502 -16.493 1.00 91.88 96 LYS A N 1
ATOM 762 C CA . LYS A 1 96 ? 0.498 -14.543 -15.381 1.00 91.88 96 LYS A CA 1
ATOM 763 C C . LYS A 1 96 ? -0.789 -13.752 -15.145 1.00 91.88 96 LYS A C 1
ATOM 765 O O . LYS A 1 96 ? -1.163 -13.515 -14.005 1.00 91.88 96 LYS A O 1
ATOM 770 N N . LEU A 1 97 ? -1.474 -13.341 -16.214 1.00 92.81 97 LEU A N 1
ATOM 771 C CA . LEU A 1 97 ? -2.752 -12.642 -16.098 1.00 92.81 97 LEU A CA 1
ATOM 772 C C . LEU A 1 97 ? -3.836 -13.541 -15.490 1.00 92.81 97 LEU A C 1
ATOM 774 O O . LEU A 1 97 ? -4.601 -13.077 -14.652 1.00 92.81 97 LEU A O 1
ATOM 778 N N . ALA A 1 98 ? -3.903 -14.811 -15.897 1.00 94.31 98 ALA A N 1
ATOM 779 C CA . ALA A 1 98 ? -4.845 -15.769 -15.328 1.00 94.31 98 ALA A CA 1
ATOM 780 C C . ALA A 1 98 ? -4.586 -16.002 -13.832 1.00 94.31 98 ALA A C 1
ATOM 782 O O . ALA A 1 98 ? -5.538 -15.982 -13.055 1.00 94.31 98 ALA A O 1
ATOM 783 N N . ASP A 1 99 ? -3.320 -16.134 -13.430 1.00 94.12 99 ASP A N 1
ATOM 784 C CA . ASP A 1 99 ? -2.934 -16.293 -12.023 1.00 94.12 99 ASP A CA 1
ATOM 785 C C . ASP A 1 99 ? -3.368 -15.075 -11.191 1.00 94.12 99 ASP A C 1
ATOM 787 O O . ASP A 1 99 ? -4.041 -15.224 -10.173 1.00 94.12 99 ASP A O 1
ATOM 791 N N . VAL A 1 100 ? -3.095 -13.858 -11.677 1.00 95.31 100 VAL A N 1
ATOM 792 C CA . VAL A 1 100 ? -3.513 -12.611 -11.009 1.00 95.31 100 VAL A CA 1
ATOM 793 C C . VAL A 1 100 ? -5.036 -12.506 -10.900 1.00 95.31 100 VAL A C 1
ATOM 795 O O . VAL A 1 100 ? -5.553 -12.043 -9.882 1.00 95.31 100 VAL A O 1
ATOM 798 N N . LEU A 1 101 ? -5.782 -12.929 -11.924 1.00 95.19 101 LEU A N 1
ATOM 799 C CA . LEU A 1 101 ? -7.247 -12.919 -11.883 1.00 95.19 101 LEU A CA 1
ATOM 800 C C . LEU A 1 101 ? -7.801 -13.913 -10.853 1.00 95.19 101 LEU A C 1
ATOM 802 O O . LEU A 1 101 ? -8.768 -13.586 -10.165 1.00 95.19 101 LEU A O 1
ATOM 806 N N . LEU A 1 102 ? -7.188 -15.094 -10.720 1.00 95.88 102 LEU A N 1
ATOM 807 C CA . LEU A 1 102 ? -7.559 -16.073 -9.695 1.00 95.88 102 LEU A CA 1
ATOM 808 C C . LEU A 1 102 ? -7.262 -15.541 -8.290 1.00 95.88 102 LEU A C 1
ATOM 810 O O . LEU A 1 102 ? -8.154 -15.541 -7.445 1.00 95.88 102 LEU A O 1
ATOM 814 N N . GLU A 1 103 ? -6.068 -14.989 -8.066 1.00 96.12 103 GLU A N 1
ATOM 815 C CA . GLU A 1 103 ? -5.709 -14.370 -6.784 1.00 96.12 103 GLU A CA 1
ATOM 816 C C . GLU A 1 103 ? -6.654 -13.218 -6.421 1.00 96.12 103 GLU A C 1
ATOM 818 O O . GLU A 1 103 ? -7.113 -13.113 -5.283 1.00 96.12 103 GLU A O 1
ATOM 823 N N . THR A 1 104 ? -7.006 -12.375 -7.397 1.00 96.12 104 THR A N 1
ATOM 824 C CA . THR A 1 104 ? -7.964 -11.277 -7.196 1.00 96.12 104 THR A CA 1
ATOM 825 C C . THR A 1 104 ? -9.314 -11.822 -6.743 1.00 96.12 104 THR A C 1
ATOM 827 O O . THR A 1 104 ? -9.907 -11.309 -5.792 1.00 96.12 104 THR A O 1
ATOM 830 N N . ARG A 1 105 ? -9.781 -12.904 -7.374 1.00 95.62 105 ARG A N 1
ATOM 831 C CA . ARG A 1 105 ? -11.055 -13.528 -7.029 1.00 95.62 105 ARG A CA 1
ATOM 832 C C . ARG A 1 105 ? -11.047 -14.137 -5.627 1.00 95.62 105 ARG A C 1
ATOM 834 O O . ARG A 1 105 ? -12.028 -13.990 -4.896 1.00 95.62 105 ARG A O 1
ATOM 841 N N . ASP A 1 106 ? -9.954 -14.778 -5.232 1.00 96.19 106 ASP A N 1
ATOM 842 C CA . ASP A 1 106 ? -9.797 -15.339 -3.888 1.00 96.19 106 ASP A CA 1
ATOM 843 C C . ASP A 1 106 ? -9.777 -14.241 -2.816 1.00 96.19 106 ASP A C 1
ATOM 845 O O . ASP A 1 106 ? -10.404 -14.374 -1.757 1.00 96.19 106 ASP A O 1
ATOM 849 N N . ILE A 1 107 ? -9.119 -13.113 -3.106 1.00 96.38 107 ILE A N 1
ATOM 850 C CA . ILE A 1 107 ? -9.113 -11.933 -2.234 1.00 96.38 107 ILE A CA 1
ATOM 851 C C . ILE A 1 107 ? -10.529 -11.361 -2.090 1.00 96.38 107 ILE A C 1
ATOM 853 O O . ILE A 1 107 ? -10.952 -11.085 -0.967 1.00 96.38 107 ILE A O 1
ATOM 857 N N . GLU A 1 108 ? -11.288 -11.225 -3.180 1.00 96.69 108 GLU A N 1
ATOM 858 C CA . GLU A 1 108 ? -12.685 -10.765 -3.137 1.00 96.69 108 GLU A CA 1
ATOM 859 C C . GLU A 1 108 ? -13.569 -11.668 -2.265 1.00 96.69 108 GLU A C 1
ATOM 861 O O . GLU A 1 108 ? -14.329 -11.174 -1.428 1.00 96.69 108 GLU A O 1
ATOM 866 N N . CYS A 1 109 ? -13.452 -12.990 -2.417 1.00 95.81 109 CYS A N 1
ATOM 867 C CA . CYS A 1 109 ? -14.168 -13.951 -1.576 1.00 95.81 109 CYS A CA 1
ATOM 868 C C . CYS A 1 109 ? -13.789 -13.786 -0.094 1.00 95.81 109 CYS A C 1
ATOM 870 O O . CYS A 1 109 ? -14.666 -13.710 0.766 1.00 95.81 109 CYS A O 1
ATOM 872 N N . SER A 1 110 ? -12.495 -13.637 0.205 1.00 97.44 110 SER A N 1
ATOM 873 C CA . SER A 1 110 ? -11.994 -13.404 1.567 1.00 97.44 110 SER A CA 1
ATOM 874 C C . SER A 1 110 ? -12.517 -12.097 2.176 1.00 97.44 110 SER A C 1
ATOM 876 O O . SER A 1 110 ? -12.835 -12.047 3.368 1.00 97.44 110 SER A O 1
ATOM 878 N N . ILE A 1 111 ? -12.635 -11.034 1.373 1.00 96.69 111 ILE A N 1
ATOM 879 C CA . ILE A 1 111 ? -13.217 -9.756 1.799 1.00 96.69 111 ILE A CA 1
ATOM 880 C C . ILE A 1 111 ? -14.692 -9.941 2.159 1.00 96.69 111 ILE A C 1
ATOM 882 O O . ILE A 1 111 ? -15.093 -9.540 3.252 1.00 96.69 111 ILE A O 1
ATOM 886 N N . ASN A 1 112 ? -15.476 -10.587 1.295 1.00 97.44 112 ASN A N 1
ATOM 887 C CA . ASN A 1 112 ? -16.901 -10.819 1.541 1.00 97.44 112 ASN A CA 1
ATOM 888 C C . ASN A 1 112 ? -17.137 -11.655 2.807 1.00 97.44 112 ASN A C 1
ATOM 890 O O . ASN A 1 112 ? -17.949 -11.280 3.654 1.00 97.44 112 ASN A O 1
ATOM 894 N N . ASP A 1 113 ? -16.372 -12.731 2.999 1.00 97.38 113 ASP A N 1
ATOM 895 C CA . ASP A 1 113 ? -16.459 -13.565 4.203 1.00 97.38 113 ASP A CA 1
ATOM 896 C C . ASP A 1 113 ? -16.157 -12.768 5.478 1.00 97.38 113 ASP A C 1
ATOM 898 O O . ASP A 1 113 ? -16.821 -12.927 6.509 1.00 97.38 113 ASP A O 1
ATOM 902 N N . LYS A 1 114 ? -15.144 -11.895 5.428 1.00 97.19 114 LYS A N 1
ATOM 903 C CA . LYS A 1 114 ? -14.792 -11.027 6.556 1.00 97.19 114 LYS A CA 1
ATOM 904 C C . LYS A 1 114 ? -15.866 -9.981 6.825 1.00 97.19 114 LYS A C 1
ATOM 906 O O . LYS A 1 114 ? -16.154 -9.742 7.993 1.00 97.19 114 LYS A O 1
ATOM 911 N N . GLN A 1 115 ? -16.474 -9.401 5.793 1.00 97.38 115 GLN A N 1
ATOM 912 C CA . GLN A 1 115 ? -17.564 -8.434 5.942 1.00 97.38 115 GLN A CA 1
ATOM 913 C C . GLN A 1 115 ? -18.820 -9.069 6.550 1.00 97.38 115 GLN A C 1
ATOM 915 O O . GLN A 1 115 ? -19.458 -8.463 7.414 1.00 97.38 115 GLN A 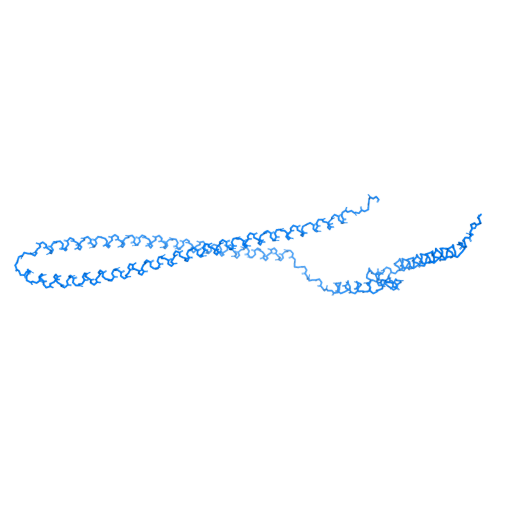O 1
ATOM 920 N N . GLU A 1 116 ? -19.154 -10.307 6.180 1.00 97.44 116 GLU A N 1
ATOM 921 C CA . GLU A 1 116 ? -20.306 -10.990 6.774 1.00 97.44 116 GLU A CA 1
ATOM 922 C C . GLU A 1 116 ? -20.035 -11.367 8.242 1.00 97.44 116 GLU A C 1
ATOM 924 O O . GLU A 1 116 ? -20.888 -11.159 9.110 1.00 97.44 116 GLU A O 1
ATOM 929 N N . ARG A 1 117 ? -18.812 -11.815 8.573 1.00 97.44 117 ARG A N 1
ATOM 930 C CA . ARG A 1 117 ? -18.385 -12.026 9.976 1.00 97.44 117 ARG A CA 1
ATOM 931 C C . ARG A 1 117 ? -18.408 -10.725 10.781 1.00 97.44 117 ARG A C 1
ATOM 933 O O . ARG A 1 117 ? -18.963 -10.707 11.877 1.00 97.44 117 ARG A O 1
ATOM 940 N N . GLU A 1 118 ? -17.862 -9.661 10.194 1.00 97.00 118 GLU A N 1
ATOM 941 C CA . GLU A 1 118 ? -18.202 -8.248 10.391 1.00 97.00 118 GLU A CA 1
ATOM 942 C C . GLU A 1 118 ? -19.565 -8.020 11.049 1.00 97.00 118 GLU A C 1
ATOM 944 O O . GLU A 1 118 ? -19.735 -7.722 12.238 1.00 97.00 118 GLU A O 1
ATOM 949 N N . LYS A 1 119 ? -20.557 -8.154 10.180 1.00 97.69 119 LYS A N 1
ATOM 950 C CA . LYS A 1 119 ? -21.958 -7.866 10.432 1.00 97.69 119 LYS A CA 1
ATOM 951 C C . LYS A 1 119 ? -22.529 -8.726 11.557 1.00 97.69 119 LYS A C 1
ATOM 953 O O . LYS A 1 119 ? -23.213 -8.199 12.435 1.00 97.69 119 LYS A O 1
ATOM 958 N N . VAL A 1 120 ? -22.207 -10.021 11.579 1.00 97.88 120 VAL A N 1
ATOM 959 C CA . VAL A 1 120 ? -22.645 -10.945 12.638 1.00 97.88 120 VAL A CA 1
ATOM 960 C C . VAL A 1 120 ? -22.082 -10.534 14.001 1.00 97.88 120 VAL A C 1
ATOM 962 O O . VAL A 1 120 ? -22.815 -10.504 14.992 1.00 97.88 120 VAL A O 1
ATOM 965 N N . LEU A 1 121 ? -20.794 -10.187 14.071 1.00 97.44 121 LEU A N 1
ATOM 966 C CA . LEU A 1 121 ? -20.155 -9.762 15.317 1.00 97.44 121 LEU A CA 1
ATOM 967 C C . LEU A 1 121 ? -20.718 -8.433 15.821 1.00 97.44 121 LEU A C 1
ATOM 969 O O . LEU A 1 121 ? -20.982 -8.313 17.017 1.00 97.44 121 LEU A O 1
ATOM 973 N N . ARG A 1 122 ? -20.968 -7.469 14.926 1.00 97.44 122 ARG A N 1
ATOM 974 C CA . ARG A 1 122 ? -21.623 -6.200 15.280 1.00 97.44 122 ARG A CA 1
ATOM 975 C C . ARG A 1 122 ? -23.021 -6.430 15.855 1.00 97.44 122 ARG A C 1
ATOM 977 O O . ARG A 1 122 ? -23.308 -5.949 16.948 1.00 97.44 122 ARG A O 1
ATOM 984 N N . ALA A 1 123 ? -23.846 -7.241 15.191 1.00 97.25 123 ALA A N 1
ATOM 985 C CA . ALA A 1 123 ? -25.184 -7.579 15.680 1.00 97.25 123 ALA A CA 1
ATOM 986 C C . ALA A 1 123 ? -25.141 -8.268 17.058 1.00 97.25 123 ALA A C 1
ATOM 988 O O . ALA A 1 123 ? -25.928 -7.952 17.953 1.00 97.25 123 ALA A O 1
ATOM 989 N N . ARG A 1 124 ? -24.178 -9.176 17.267 1.00 97.56 124 ARG A N 1
ATOM 990 C CA . ARG A 1 124 ? -23.975 -9.836 18.563 1.00 97.56 124 ARG A CA 1
ATOM 991 C C . ARG A 1 124 ? -23.538 -8.853 19.649 1.00 97.56 124 ARG A C 1
ATOM 993 O O . ARG A 1 124 ? -24.010 -8.955 20.779 1.00 97.56 124 ARG A O 1
ATOM 1000 N N . LEU A 1 125 ? -22.652 -7.914 19.328 1.00 96.75 125 LEU A N 1
ATOM 1001 C CA . LEU A 1 125 ? -22.178 -6.899 20.268 1.00 96.75 125 LEU A CA 1
ATOM 1002 C C . LEU A 1 125 ? -23.318 -5.973 20.698 1.00 96.75 125 LEU A C 1
ATOM 1004 O O . LEU A 1 125 ? -23.481 -5.724 21.893 1.00 96.75 125 LEU A O 1
ATOM 1008 N N . GLU A 1 126 ? -24.153 -5.531 19.758 1.00 97.62 126 GLU A N 1
ATOM 1009 C CA . GLU A 1 126 ? -25.357 -4.754 20.064 1.00 97.62 126 GLU A CA 1
ATOM 1010 C C . GLU A 1 126 ? -26.309 -5.523 20.985 1.00 97.62 126 GLU A C 1
ATOM 1012 O O . GLU A 1 126 ? -26.767 -4.977 21.990 1.00 97.62 126 GLU A O 1
ATOM 1017 N N . TYR A 1 127 ? -26.564 -6.803 20.695 1.00 97.62 127 TYR A N 1
ATOM 1018 C CA . TYR A 1 127 ? -27.408 -7.653 21.535 1.00 97.62 127 TYR A CA 1
ATOM 1019 C C . TYR A 1 127 ? -26.868 -7.772 22.968 1.00 97.62 127 TYR A C 1
ATOM 1021 O O . TYR A 1 127 ? -27.599 -7.536 23.9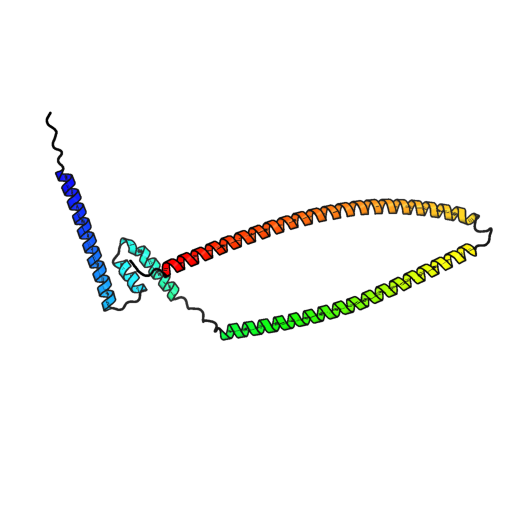29 1.00 97.62 127 TYR A O 1
ATOM 1029 N N . MET A 1 128 ? -25.576 -8.076 23.126 1.00 96.06 128 MET A N 1
ATOM 1030 C CA . MET A 1 128 ? -24.946 -8.199 24.447 1.00 96.06 128 MET A CA 1
ATOM 1031 C C . MET A 1 128 ? -24.927 -6.864 25.203 1.00 96.06 128 MET A C 1
ATOM 1033 O O . MET A 1 128 ? -25.078 -6.844 26.424 1.00 96.06 128 MET A O 1
ATOM 1037 N N . THR A 1 129 ? -24.785 -5.745 24.488 1.00 95.50 129 THR A N 1
ATOM 1038 C CA . THR A 1 129 ? -24.840 -4.398 25.075 1.00 95.50 129 THR A CA 1
ATOM 1039 C C . THR A 1 129 ? -26.228 -4.108 25.639 1.00 95.50 129 THR A C 1
ATOM 1041 O O . THR A 1 129 ? -26.334 -3.700 26.794 1.00 95.50 129 THR A O 1
ATOM 1044 N N . ARG A 1 130 ? -27.294 -4.413 24.883 1.00 96.94 130 ARG A N 1
ATOM 1045 C CA . ARG A 1 130 ? -28.680 -4.285 25.370 1.00 96.94 130 ARG A CA 1
ATOM 1046 C C . ARG A 1 130 ? -28.930 -5.157 26.599 1.00 96.94 130 ARG A C 1
ATOM 1048 O O . ARG A 1 130 ? -29.446 -4.662 27.593 1.00 96.94 130 ARG A O 1
ATOM 1055 N N . GLN A 1 131 ? -28.493 -6.417 26.569 1.00 96.56 131 GLN A N 1
ATOM 1056 C CA . GLN A 1 131 ? -28.623 -7.338 27.706 1.00 96.56 131 GLN A CA 1
ATOM 1057 C C . GLN A 1 131 ? -27.912 -6.823 28.965 1.00 96.56 131 GLN A C 1
ATOM 1059 O O . GLN A 1 131 ? -28.462 -6.872 30.065 1.00 96.56 131 GLN A O 1
ATOM 1064 N N . ARG A 1 132 ? -26.698 -6.280 28.820 1.00 95.50 132 ARG A N 1
ATOM 1065 C CA . ARG A 1 132 ? -25.971 -5.651 29.929 1.00 95.50 132 ARG A CA 1
ATOM 1066 C C . ARG A 1 132 ? -26.751 -4.470 30.510 1.00 95.50 132 ARG A C 1
ATOM 1068 O O . ARG A 1 132 ? -26.830 -4.342 31.729 1.00 95.50 132 ARG A O 1
ATOM 1075 N N . ASP A 1 133 ? -27.305 -3.613 29.659 1.00 96.00 133 ASP A N 1
ATOM 1076 C CA . ASP A 1 133 ? -28.021 -2.413 30.095 1.00 96.00 133 ASP A CA 1
ATOM 1077 C C . ASP A 1 133 ? -29.353 -2.764 30.785 1.00 96.00 133 ASP A C 1
ATOM 1079 O O . ASP A 1 133 ? -29.676 -2.180 31.822 1.00 96.00 133 ASP A O 1
ATOM 1083 N N . GLU A 1 134 ? -30.066 -3.784 30.298 1.00 96.50 134 GLU A N 1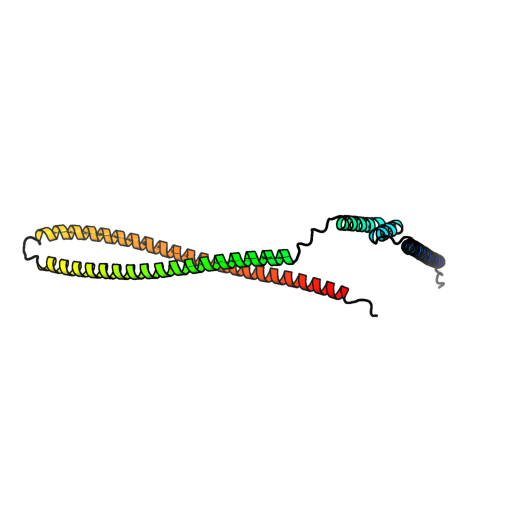
ATOM 1084 C CA . GLU A 1 134 ? -31.241 -4.361 30.969 1.00 96.50 134 GLU A CA 1
ATOM 1085 C C . GLU A 1 134 ? -30.890 -4.912 32.359 1.00 96.50 134 GLU A C 1
ATOM 1087 O O . GLU A 1 134 ? -31.568 -4.609 33.343 1.00 96.50 134 GLU A O 1
ATOM 1092 N N . MET A 1 135 ? -29.806 -5.687 32.470 1.00 93.69 135 MET A N 1
ATOM 1093 C CA . MET A 1 135 ? -29.356 -6.239 33.753 1.00 93.69 135 MET A CA 1
ATOM 1094 C C . MET A 1 135 ? -28.916 -5.145 34.725 1.00 93.69 135 MET A C 1
ATOM 1096 O O . MET A 1 135 ? -29.214 -5.221 35.917 1.00 93.69 135 MET A O 1
ATOM 1100 N N . LYS A 1 136 ? -28.257 -4.096 34.222 1.00 95.94 136 LYS A N 1
ATOM 1101 C CA . LYS A 1 136 ? -27.881 -2.927 35.020 1.00 95.94 136 LYS A CA 1
ATOM 1102 C C . LYS A 1 136 ? -29.114 -2.222 35.585 1.00 95.94 136 LYS A C 1
ATOM 1104 O O . LYS A 1 136 ? -29.099 -1.864 36.758 1.00 95.94 136 LYS A O 1
ATOM 1109 N N . GLN A 1 137 ? -30.176 -2.055 34.795 1.00 94.44 137 GLN A N 1
ATOM 1110 C CA . GLN A 1 137 ? -31.425 -1.469 35.291 1.00 94.44 137 GLN A CA 1
ATOM 1111 C C . GLN A 1 137 ? -32.080 -2.337 36.365 1.00 94.44 137 GLN A C 1
ATOM 11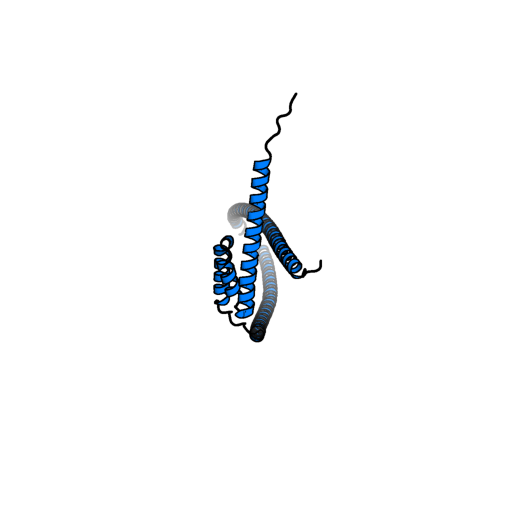13 O O . GLN A 1 137 ? -32.376 -1.838 37.446 1.00 94.44 137 GLN A O 1
ATOM 1118 N N . ARG A 1 138 ? -32.194 -3.652 36.138 1.00 91.44 138 ARG A N 1
ATOM 1119 C CA . ARG A 1 138 ? -32.739 -4.576 37.150 1.00 91.44 138 ARG A CA 1
ATOM 1120 C C . ARG A 1 138 ? -31.959 -4.535 38.462 1.00 91.44 138 ARG A C 1
ATOM 1122 O O . ARG A 1 138 ? -32.558 -4.595 39.531 1.00 91.44 138 ARG A O 1
ATOM 1129 N N . TYR A 1 139 ? -30.633 -4.426 38.387 1.00 93.81 139 TYR A N 1
ATOM 1130 C CA . TYR A 1 139 ? -29.792 -4.279 39.572 1.00 93.81 139 TYR A CA 1
ATOM 1131 C C . TYR A 1 139 ? -30.075 -2.967 40.316 1.00 93.81 139 TYR A C 1
ATOM 1133 O O . TYR A 1 139 ? -30.192 -2.978 41.537 1.00 93.81 139 TYR A O 1
ATOM 1141 N N . LEU A 1 140 ? -30.217 -1.849 39.597 1.00 92.88 140 LEU A N 1
ATOM 1142 C CA . LEU A 1 140 ? -30.553 -0.554 40.199 1.00 92.88 140 LEU A CA 1
ATOM 1143 C C . LEU A 1 140 ? -31.936 -0.570 40.861 1.00 92.88 140 LEU A C 1
ATOM 1145 O O . LEU A 1 140 ? -32.098 -0.015 41.947 1.00 92.88 140 LEU A O 1
ATOM 1149 N N . ASP A 1 141 ? -32.917 -1.222 40.239 1.00 89.12 141 ASP A N 1
ATOM 1150 C CA . ASP A 1 141 ? -34.252 -1.388 40.816 1.00 89.12 141 ASP A CA 1
ATOM 1151 C C . ASP A 1 141 ? -34.210 -2.250 42.082 1.00 89.12 141 ASP A C 1
ATOM 1153 O O . ASP A 1 141 ? -34.807 -1.891 43.098 1.00 89.12 141 ASP A O 1
ATOM 1157 N N . TYR A 1 142 ? -33.447 -3.346 42.057 1.00 86.50 142 TYR A N 1
ATOM 1158 C CA . TYR A 1 142 ? -33.234 -4.192 43.229 1.00 86.50 142 TYR A CA 1
ATOM 1159 C C . TYR A 1 142 ? -32.540 -3.436 44.369 1.00 86.50 142 TYR A C 1
ATOM 1161 O O . TYR A 1 142 ? -32.994 -3.500 45.509 1.00 86.50 142 TYR A O 1
ATOM 1169 N N . ASP A 1 143 ? -31.482 -2.673 44.077 1.00 86.44 143 ASP A N 1
ATOM 1170 C CA . ASP A 1 143 ? -30.777 -1.872 45.083 1.00 86.44 143 ASP A CA 1
ATOM 1171 C C . ASP A 1 143 ? -31.708 -0.835 45.729 1.00 86.44 143 ASP A C 1
A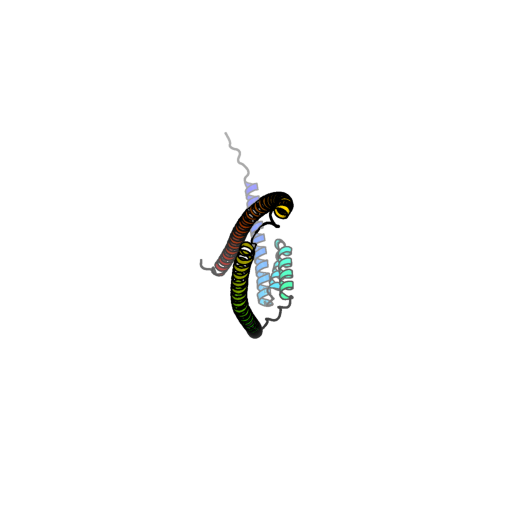TOM 1173 O O . ASP A 1 143 ? -31.726 -0.691 46.950 1.00 86.44 143 ASP A O 1
ATOM 1177 N N . ARG A 1 144 ? -32.574 -0.181 44.941 1.00 82.19 144 ARG A N 1
ATOM 1178 C CA . ARG A 1 144 ? -33.604 0.730 45.470 1.00 82.19 144 ARG A CA 1
ATOM 1179 C C . ARG A 1 144 ? -34.578 0.027 46.410 1.00 82.19 144 ARG A C 1
ATOM 1181 O O . ARG A 1 144 ? -34.904 0.585 47.455 1.00 82.19 144 ARG A O 1
ATOM 1188 N N . ILE A 1 145 ? -35.041 -1.175 46.062 1.00 79.00 145 ILE A N 1
ATOM 1189 C CA . ILE A 1 145 ? -35.932 -1.966 46.924 1.00 79.00 145 ILE A CA 1
ATOM 1190 C C . ILE A 1 145 ? -35.217 -2.317 48.230 1.00 79.00 145 ILE A C 1
ATOM 1192 O O . ILE A 1 145 ? -35.748 -2.034 49.297 1.00 79.00 145 ILE A O 1
ATOM 1196 N N . VAL A 1 146 ? -33.983 -2.825 48.164 1.00 77.38 146 VAL A N 1
ATOM 1197 C CA . VAL A 1 146 ? -33.184 -3.171 49.353 1.00 77.38 146 VAL A CA 1
ATOM 1198 C C . VAL A 1 146 ? -32.914 -1.951 50.237 1.00 77.38 146 VAL A C 1
ATOM 1200 O O . VAL A 1 146 ? -32.934 -2.062 51.464 1.00 77.38 146 VAL A O 1
ATOM 1203 N N . GLN A 1 147 ? -32.663 -0.778 49.652 1.00 71.38 147 GLN A N 1
ATOM 1204 C CA . GLN A 1 147 ? -32.499 0.457 50.420 1.00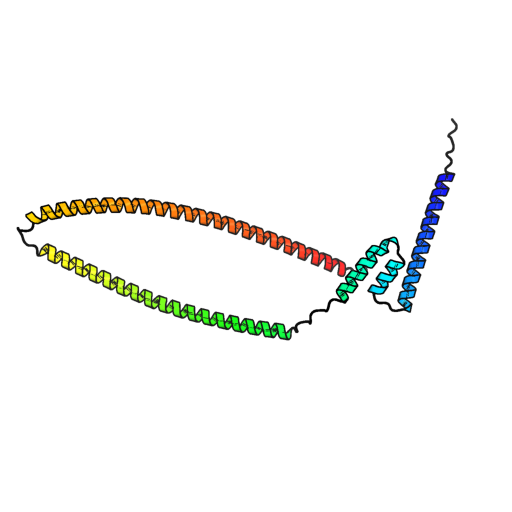 71.38 147 GLN A CA 1
ATOM 1205 C C . GLN A 1 147 ? -33.806 0.912 51.080 1.00 71.38 147 GLN A C 1
ATOM 1207 O O . GLN A 1 147 ? -33.771 1.378 52.218 1.00 71.38 147 GLN A O 1
ATOM 1212 N N . ASN A 1 148 ? -34.947 0.721 50.416 1.00 67.38 148 ASN A N 1
ATOM 1213 C CA . ASN A 1 148 ? -36.264 1.080 50.943 1.00 67.38 148 ASN A CA 1
ATOM 1214 C C . ASN A 1 148 ? -36.818 0.058 51.959 1.00 67.38 148 ASN A C 1
ATOM 1216 O O . ASN A 1 148 ? -37.576 0.439 52.848 1.00 67.38 148 ASN A O 1
ATOM 1220 N N . GLU A 1 149 ? -36.429 -1.219 51.875 1.00 60.12 149 GLU A N 1
ATOM 1221 C CA . GLU A 1 149 ? -36.830 -2.286 52.808 1.00 60.12 149 GLU A CA 1
ATOM 1222 C C . GLU A 1 149 ? -36.087 -2.241 54.152 1.00 60.12 149 GLU A C 1
ATOM 1224 O O . GLU A 1 149 ? -36.516 -2.870 55.123 1.00 60.12 149 GLU A O 1
ATOM 1229 N N . LYS A 1 150 ? -34.992 -1.479 54.265 1.00 54.47 150 LYS A N 1
ATOM 1230 C CA . LYS A 1 150 ? -34.280 -1.301 55.540 1.00 54.47 150 LYS A CA 1
ATOM 1231 C C . LYS A 1 150 ? -35.056 -0.381 56.489 1.00 54.47 150 LYS A C 1
ATOM 1233 O O . LYS A 1 150 ? -34.709 0.780 56.692 1.00 54.47 150 LYS A O 1
ATOM 1238 N N . PHE A 1 151 ? -36.074 -0.938 57.143 1.00 48.34 151 PHE A N 1
ATOM 1239 C CA . PHE A 1 151 ? -36.759 -0.320 58.276 1.00 48.34 151 PHE A CA 1
ATOM 1240 C C . PHE A 1 151 ? -35.936 -0.459 59.580 1.00 48.34 151 PHE A C 1
ATOM 1242 O O . PHE A 1 151 ? -35.804 -1.536 60.149 1.00 48.34 151 PHE A O 1
ATOM 1249 N N . ASN A 1 152 ? -35.419 0.693 60.025 1.00 60.44 152 ASN A N 1
ATOM 1250 C CA . ASN A 1 152 ? -35.207 1.220 61.385 1.00 60.44 152 ASN A CA 1
ATOM 1251 C C . ASN A 1 152 ? -34.347 0.512 62.472 1.00 60.44 152 ASN A C 1
ATOM 1253 O O . ASN A 1 152 ? -34.596 -0.601 62.924 1.00 60.44 152 ASN A O 1
ATOM 1257 N N . LYS A 1 153 ? -33.441 1.342 63.027 1.00 47.62 153 LYS A N 1
ATOM 1258 C CA . LYS A 1 153 ? -32.754 1.338 64.343 1.00 47.62 153 LYS A CA 1
ATOM 1259 C C . LYS A 1 153 ? -31.439 0.584 64.567 1.00 47.62 153 LYS A C 1
ATOM 1261 O O . LYS A 1 153 ? -30.656 1.075 65.373 1.00 47.62 153 LYS A O 1
ATOM 1266 N N . TYR A 1 154 ? -31.116 -0.513 63.880 1.00 47.53 154 TYR A N 1
ATOM 1267 C CA . TYR A 1 154 ? -29.798 -1.165 64.087 1.00 47.53 154 TYR A CA 1
ATOM 1268 C C . TYR A 1 154 ? -28.684 -0.606 63.180 1.00 47.53 154 TYR A C 1
ATOM 1270 O O . TYR A 1 154 ? -27.496 -0.794 63.439 1.00 47.53 154 TYR A O 1
ATOM 1278 N N . TYR A 1 155 ? -29.059 0.100 62.110 1.00 49.66 155 TYR A N 1
ATOM 1279 C CA . TYR A 1 155 ? -28.113 0.564 61.098 1.00 49.66 155 TYR A CA 1
ATOM 1280 C C . TYR A 1 155 ? -27.362 1.839 61.478 1.00 49.66 155 TYR A C 1
ATOM 1282 O O . TYR A 1 155 ? -26.233 1.977 61.030 1.00 49.66 155 TYR A O 1
ATOM 1290 N N . ASP A 1 156 ? -27.897 2.722 62.324 1.00 51.50 156 ASP A N 1
ATOM 1291 C CA . ASP A 1 156 ? -27.253 4.017 62.604 1.00 51.50 156 ASP A CA 1
ATOM 1292 C C . ASP A 1 156 ? -25.900 3.876 63.324 1.00 51.50 156 ASP A C 1
ATOM 1294 O O . ASP A 1 156 ? -24.978 4.645 63.059 1.00 51.50 156 ASP A O 1
ATOM 1298 N N . LEU A 1 157 ? -25.726 2.828 64.140 1.00 47.81 157 LEU A N 1
ATOM 1299 C CA . LEU A 1 157 ? -24.457 2.546 64.823 1.00 47.81 157 LEU A CA 1
ATOM 1300 C C . LEU A 1 157 ? -23.398 1.920 63.892 1.00 47.81 157 LEU A C 1
ATOM 1302 O O . LEU A 1 157 ? -22.206 2.161 64.060 1.00 47.81 157 LEU A O 1
ATOM 1306 N N . LYS A 1 158 ? -23.819 1.142 62.882 1.00 50.97 158 LYS A N 1
ATOM 1307 C CA . LYS A 1 158 ? -22.927 0.539 61.870 1.00 50.97 158 LYS A CA 1
ATOM 1308 C C . LYS A 1 158 ? -22.604 1.519 60.731 1.00 50.97 158 LYS A C 1
ATOM 1310 O O . LYS A 1 158 ? -21.506 1.488 60.186 1.00 50.97 158 LYS A O 1
ATOM 1315 N N . ARG A 1 159 ? -23.523 2.450 60.443 1.00 52.25 159 ARG A N 1
ATOM 1316 C CA . ARG A 1 159 ? -23.375 3.523 59.450 1.00 52.25 159 ARG A CA 1
ATOM 1317 C C . ARG A 1 159 ? -22.222 4.461 59.790 1.00 52.25 159 ARG A C 1
ATOM 1319 O O . ARG A 1 159 ? -21.520 4.860 58.880 1.00 52.25 159 ARG A O 1
ATOM 1326 N N . GLY A 1 160 ? -21.989 4.778 61.066 1.00 53.59 160 GLY A N 1
ATOM 1327 C CA . GLY A 1 160 ? -20.853 5.619 61.468 1.00 53.59 160 GLY A CA 1
ATOM 1328 C C . GLY A 1 160 ? -19.498 5.009 61.090 1.00 53.59 160 GLY A C 1
ATOM 1329 O O . GLY A 1 160 ? -18.661 5.687 60.506 1.00 53.59 160 GLY A O 1
ATOM 1330 N N . VAL A 1 161 ? -19.324 3.706 61.335 1.00 57.09 161 VAL A N 1
ATOM 1331 C CA . VAL A 1 161 ? -18.085 2.970 61.022 1.00 57.09 161 VAL A CA 1
ATOM 1332 C C . VAL A 1 161 ? -17.939 2.710 59.515 1.00 57.09 161 VAL A C 1
ATOM 1334 O O . VAL A 1 161 ? -16.841 2.828 58.974 1.00 57.09 161 VAL A O 1
ATOM 1337 N N . ASP A 1 162 ? -19.038 2.413 58.812 1.00 56.75 162 ASP A N 1
ATOM 1338 C CA . ASP A 1 162 ? -19.025 2.203 57.358 1.00 56.75 162 ASP A CA 1
ATOM 1339 C C . ASP A 1 162 ? -18.870 3.522 56.570 1.00 56.75 162 ASP A C 1
ATOM 1341 O O . ASP A 1 162 ? -18.210 3.517 55.535 1.00 56.75 162 ASP A O 1
ATOM 1345 N N . ILE A 1 163 ? -19.388 4.659 57.062 1.00 60.22 163 ILE A N 1
ATOM 1346 C CA . ILE A 1 163 ? -19.182 5.995 56.464 1.00 60.22 163 ILE A CA 1
ATOM 1347 C C . ILE A 1 163 ? -17.726 6.435 56.619 1.00 60.22 163 ILE A C 1
ATOM 1349 O O . ILE A 1 163 ? -17.161 6.974 55.676 1.00 60.22 163 ILE A O 1
ATOM 1353 N N . GLU A 1 164 ? -17.089 6.190 57.766 1.00 59.78 164 GLU A N 1
ATOM 1354 C CA . GLU A 1 164 ? -15.679 6.548 57.972 1.00 59.78 164 GLU A CA 1
ATOM 1355 C C . GLU A 1 164 ? -14.742 5.693 57.101 1.00 59.78 164 GLU A C 1
ATOM 1357 O O . GLU A 1 164 ? -13.741 6.180 56.569 1.00 59.78 164 GLU A O 1
ATOM 1362 N N . LYS A 1 165 ? -15.096 4.417 56.892 1.00 65.00 165 LYS A N 1
ATOM 1363 C CA . LYS A 1 165 ? -14.387 3.521 55.973 1.00 65.00 165 LYS A CA 1
ATOM 1364 C C . LYS A 1 165 ? -14.620 3.911 54.508 1.00 65.00 165 LYS A C 1
ATOM 1366 O O . LYS A 1 165 ? -13.654 4.011 53.761 1.00 65.00 165 LYS A O 1
ATOM 1371 N N . GLN A 1 166 ? -15.859 4.229 54.125 1.00 61.38 166 GLN A N 1
ATOM 1372 C CA . GLN A 1 166 ? -16.186 4.749 52.793 1.00 61.38 166 GLN A CA 1
ATOM 1373 C C . GLN A 1 166 ? -15.542 6.110 52.524 1.00 61.38 166 GLN A C 1
ATOM 1375 O O . GLN A 1 166 ? -15.090 6.327 51.411 1.00 61.38 166 GLN A O 1
ATOM 1380 N N . ALA A 1 167 ? -15.438 7.003 53.509 1.00 63.06 167 ALA A N 1
ATOM 1381 C CA . ALA A 1 167 ? -14.752 8.285 53.359 1.00 63.06 167 ALA A CA 1
ATOM 1382 C C . ALA A 1 167 ? -13.253 8.089 53.092 1.00 63.06 167 ALA A C 1
ATOM 1384 O O . ALA A 1 167 ? -12.718 8.696 52.169 1.00 63.06 167 ALA A O 1
ATOM 1385 N N . LYS A 1 168 ? -12.593 7.173 53.817 1.00 65.88 168 LYS A N 1
ATOM 1386 C CA . LYS A 1 168 ? -11.182 6.815 53.575 1.00 65.88 168 LYS A CA 1
ATOM 1387 C C . LYS A 1 168 ? -10.955 6.108 52.241 1.00 65.88 168 LYS A C 1
ATOM 1389 O O . LYS A 1 168 ? -9.892 6.268 51.641 1.00 65.88 168 LYS A O 1
ATOM 1394 N N . ASP A 1 169 ? -11.913 5.307 51.787 1.00 67.69 169 ASP A N 1
ATOM 1395 C CA . ASP A 1 169 ? -11.842 4.655 50.479 1.00 67.69 169 ASP A CA 1
ATOM 1396 C C . ASP A 1 169 ? -12.125 5.667 49.349 1.00 67.69 169 ASP A C 1
ATOM 1398 O O . ASP A 1 169 ? -11.432 5.652 48.339 1.00 67.69 169 ASP A O 1
ATOM 1402 N N . PHE A 1 170 ? -13.012 6.646 49.562 1.00 64.31 170 PHE A N 1
ATOM 1403 C CA . PHE A 1 170 ? -13.269 7.751 48.629 1.00 64.31 170 PHE A CA 1
ATOM 1404 C C . PHE A 1 170 ? -12.087 8.732 48.540 1.00 64.31 170 PHE A C 1
ATOM 1406 O O . PHE A 1 170 ? -11.757 9.219 47.458 1.00 64.31 170 PHE A O 1
ATOM 1413 N N . GLU A 1 171 ? -11.402 9.008 49.653 1.00 65.75 171 GLU A N 1
ATOM 1414 C CA . GLU A 1 171 ? -10.141 9.766 49.668 1.00 65.75 171 GLU A CA 1
ATOM 1415 C C . GLU A 1 171 ? -9.039 9.034 48.886 1.00 65.75 171 GLU A C 1
ATOM 1417 O O . GLU A 1 171 ? -8.334 9.646 48.081 1.00 65.75 171 GLU A O 1
ATOM 1422 N N . ARG A 1 172 ? -8.944 7.705 49.029 1.00 66.94 172 ARG A N 1
ATOM 1423 C CA . ARG A 1 172 ? -8.024 6.884 48.227 1.00 66.94 172 ARG A CA 1
ATOM 1424 C C . ARG A 1 172 ? -8.390 6.872 46.743 1.00 66.94 172 ARG A C 1
ATOM 1426 O O . ARG A 1 172 ? -7.511 7.060 45.905 1.00 66.94 172 ARG A O 1
ATOM 1433 N N . ASP A 1 173 ? -9.665 6.720 46.408 1.00 65.62 173 ASP A N 1
ATOM 1434 C CA . ASP A 1 173 ? -10.142 6.724 45.022 1.00 65.62 173 ASP A CA 1
ATOM 1435 C C . ASP A 1 173 ? -9.989 8.102 44.363 1.00 65.62 173 ASP A C 1
ATOM 1437 O O . ASP A 1 173 ? -9.718 8.197 43.165 1.00 65.62 173 ASP A O 1
ATOM 1441 N N . THR A 1 174 ? -10.096 9.193 45.126 1.00 68.12 174 THR A N 1
ATOM 1442 C CA . THR A 1 174 ? -9.817 10.545 44.618 1.00 68.12 174 THR A CA 1
ATOM 1443 C C . THR A 1 174 ? -8.326 10.803 44.415 1.00 68.12 174 THR A C 1
ATOM 1445 O O . THR A 1 174 ? -7.963 11.455 43.434 1.00 68.12 174 THR A O 1
ATOM 1448 N N . GLU A 1 175 ? -7.439 10.261 45.253 1.00 69.25 175 GLU A N 1
ATOM 1449 C CA . GLU A 1 175 ? -5.992 10.285 44.994 1.00 69.25 175 GLU A CA 1
ATOM 1450 C C . GLU A 1 175 ? -5.592 9.440 43.781 1.00 69.25 175 GLU A C 1
ATOM 1452 O O . GLU A 1 175 ? -4.788 9.889 42.957 1.00 69.25 175 GLU A O 1
ATOM 1457 N N . ILE A 1 176 ? -6.168 8.245 43.634 1.00 70.25 176 ILE A N 1
ATOM 1458 C CA . ILE A 1 176 ? -5.943 7.385 42.467 1.00 70.25 176 ILE A CA 1
ATOM 1459 C C . ILE A 1 176 ? -6.435 8.094 41.202 1.00 70.25 176 ILE A C 1
ATOM 1461 O O . ILE A 1 176 ? -5.684 8.191 40.234 1.00 70.25 176 ILE A O 1
ATOM 1465 N N . ASN A 1 177 ? -7.634 8.682 41.223 1.00 73.94 177 ASN A N 1
ATOM 1466 C CA . ASN A 1 177 ? -8.157 9.437 40.083 1.00 73.94 177 ASN A CA 1
ATOM 1467 C C . ASN A 1 177 ? -7.281 10.638 39.714 1.00 73.94 177 ASN A C 1
ATOM 1469 O O . ASN A 1 177 ? -7.066 10.882 38.530 1.00 73.94 177 ASN A O 1
ATOM 1473 N N . LYS A 1 178 ? -6.715 11.360 40.691 1.00 78.62 178 LYS A N 1
ATOM 1474 C CA . LYS A 1 178 ? -5.762 12.447 40.409 1.00 78.62 178 LYS A CA 1
ATOM 1475 C C . LYS A 1 178 ? -4.501 11.935 39.716 1.00 78.62 178 LYS A C 1
ATOM 1477 O O . LYS A 1 178 ? -4.055 12.553 38.752 1.00 78.62 178 LYS A O 1
ATOM 1482 N N . LYS A 1 179 ? -3.937 10.808 40.166 1.00 82.56 179 LYS A N 1
ATOM 1483 C CA . LYS A 1 179 ? -2.764 10.193 39.517 1.00 82.56 179 LYS A CA 1
ATOM 1484 C C . LYS A 1 179 ? -3.078 9.747 38.091 1.00 82.56 179 LYS A C 1
ATOM 1486 O O . LYS A 1 179 ? -2.344 10.113 37.180 1.00 82.56 179 LYS A O 1
ATOM 1491 N N . VAL A 1 180 ? -4.203 9.059 37.892 1.00 82.19 180 VAL A N 1
ATOM 1492 C CA . VAL A 1 180 ? -4.669 8.628 36.564 1.00 82.19 180 VAL A CA 1
ATOM 1493 C C . VAL A 1 180 ? -4.908 9.830 35.647 1.00 82.19 180 VAL A C 1
ATOM 1495 O O . VAL A 1 180 ? -4.567 9.787 34.471 1.00 82.19 180 VAL A O 1
ATOM 1498 N N . GLN A 1 181 ? -5.441 10.937 36.167 1.00 81.69 181 GLN A N 1
ATOM 1499 C CA . GLN A 1 181 ? -5.672 12.152 35.386 1.00 81.69 181 GLN A CA 1
ATOM 1500 C C . GLN A 1 181 ? -4.366 12.850 34.970 1.00 81.69 181 GLN A C 1
ATOM 1502 O O . GLN A 1 181 ? -4.281 13.379 33.858 1.00 81.69 181 GLN A O 1
ATOM 1507 N N . ILE A 1 182 ? -3.344 12.841 35.831 1.00 86.50 182 ILE A N 1
ATOM 1508 C CA . ILE A 1 182 ? -2.005 13.352 35.503 1.00 86.50 182 ILE A CA 1
ATOM 1509 C C . ILE A 1 182 ? -1.359 12.479 34.423 1.00 86.50 182 ILE A C 1
ATOM 1511 O O . ILE A 1 182 ? -0.891 13.011 33.418 1.00 86.50 182 ILE A O 1
ATOM 1515 N N . GLU A 1 183 ? -1.395 11.158 34.595 1.00 89.12 183 GLU A N 1
ATOM 1516 C CA . GLU A 1 183 ? -0.841 10.193 33.640 1.00 89.12 183 GLU A CA 1
ATOM 1517 C C . GLU A 1 183 ? -1.549 10.285 32.280 1.00 89.12 183 GLU A C 1
ATOM 1519 O O . GLU A 1 183 ? -0.905 10.373 31.237 1.00 89.12 183 GLU A O 1
ATOM 1524 N N . PHE A 1 184 ? -2.879 10.408 32.281 1.00 89.25 184 PHE A N 1
ATOM 1525 C CA . PHE A 1 184 ? -3.661 10.657 31.072 1.00 89.25 184 PHE A CA 1
ATOM 1526 C C . PHE A 1 184 ? -3.255 11.964 30.381 1.00 89.25 184 PHE A C 1
ATOM 1528 O O . PHE A 1 184 ? -3.098 11.995 29.163 1.00 89.25 184 PHE A O 1
ATOM 1535 N N . SER A 1 185 ? -3.060 13.045 31.141 1.00 86.25 185 SER A N 1
ATOM 1536 C CA . SER A 1 185 ? -2.660 14.345 30.585 1.00 86.25 185 SER A CA 1
ATOM 1537 C C . SER A 1 185 ? -1.259 14.299 29.965 1.00 86.25 185 SER A C 1
ATOM 1539 O O . SER A 1 185 ? -1.038 14.900 28.913 1.00 86.25 185 SER A O 1
ATOM 1541 N N . GLN A 1 186 ? -0.329 13.558 30.578 1.00 91.19 186 GLN A N 1
ATOM 1542 C CA . GLN A 1 186 ? 1.012 13.316 30.037 1.00 91.19 186 GLN A CA 1
ATOM 1543 C C . GLN A 1 186 ? 0.951 12.509 28.738 1.00 91.19 186 GLN A C 1
ATOM 1545 O O . GLN A 1 186 ? 1.432 12.984 27.709 1.00 91.19 186 GLN A O 1
ATOM 1550 N N . LEU A 1 187 ? 0.267 11.360 28.749 1.00 91.50 187 LEU A N 1
ATOM 1551 C CA . LEU A 1 187 ? 0.083 10.515 27.564 1.00 91.50 187 LEU A CA 1
ATOM 1552 C C . LEU A 1 187 ? -0.610 11.264 26.421 1.00 91.50 187 LEU A C 1
ATOM 1554 O O . LEU A 1 187 ? -0.278 11.089 25.248 1.00 91.50 187 LEU A O 1
ATOM 1558 N N . TRP A 1 188 ? -1.566 12.133 26.745 1.00 88.88 188 TRP A N 1
ATOM 1559 C CA . TRP A 1 188 ? -2.238 12.963 25.753 1.00 88.88 188 TRP A CA 1
ATOM 1560 C C . TRP A 1 188 ? -1.292 13.998 25.127 1.00 88.88 188 TRP A C 1
ATOM 1562 O O . TRP A 1 188 ? -1.333 14.214 23.912 1.00 88.88 188 TRP A O 1
ATOM 1572 N N . GLY A 1 189 ? -0.408 14.597 25.933 1.00 90.38 189 GLY A N 1
ATOM 1573 C CA . GLY A 1 189 ? 0.653 15.489 25.466 1.00 90.38 189 GLY A CA 1
ATOM 1574 C C . GLY A 1 189 ? 1.654 14.783 24.550 1.00 90.38 189 GLY A C 1
ATOM 1575 O O . GLY A 1 189 ? 1.923 15.267 23.451 1.00 90.38 189 GLY A O 1
ATOM 1576 N N . GLU A 1 190 ? 2.134 13.606 24.946 1.00 91.94 190 GLU A N 1
ATOM 1577 C CA . GLU A 1 190 ? 3.033 12.775 24.134 1.00 91.94 190 GLU A CA 1
ATOM 1578 C C . GLU A 1 190 ? 2.374 12.345 22.817 1.00 91.94 190 GLU A C 1
ATOM 1580 O O . GLU A 1 190 ? 2.953 12.498 21.743 1.00 91.94 190 GLU A O 1
ATOM 1585 N N . SER A 1 191 ? 1.114 11.904 22.862 1.00 91.75 191 SER A N 1
ATOM 1586 C CA . SER A 1 191 ? 0.343 11.550 21.664 1.00 91.75 191 SER A CA 1
ATOM 1587 C C . SER A 1 191 ? 0.153 12.736 20.711 1.00 91.75 191 SER A C 1
ATOM 1589 O O . SER A 1 191 ? 0.078 12.567 19.490 1.00 91.75 191 SER A O 1
ATOM 1591 N N . ARG A 1 192 ? 0.051 13.959 21.238 1.00 93.12 192 ARG A N 1
ATOM 1592 C CA . ARG A 1 192 ? 0.007 15.173 20.418 1.00 93.12 192 ARG A CA 1
ATOM 1593 C C . ARG A 1 192 ? 1.361 15.455 19.763 1.00 93.12 192 ARG A C 1
ATOM 1595 O O . ARG A 1 192 ? 1.387 15.674 18.558 1.00 93.12 192 ARG A O 1
ATOM 1602 N N . LEU A 1 193 ? 2.459 15.380 20.517 1.00 93.94 193 LEU A N 1
ATOM 1603 C CA . LEU A 1 193 ? 3.813 15.568 19.981 1.00 93.94 193 LEU A CA 1
ATOM 1604 C C . LEU A 1 193 ? 4.132 14.560 18.871 1.00 93.94 193 LEU A C 1
ATOM 1606 O O . LEU A 1 193 ? 4.583 14.955 17.800 1.00 93.94 193 LEU A O 1
ATOM 1610 N N . LEU A 1 194 ? 3.809 13.282 19.080 1.00 94.12 194 LEU A N 1
ATOM 1611 C CA . LEU A 1 194 ? 4.006 12.236 18.074 1.00 94.12 194 LEU A CA 1
ATOM 1612 C C . LEU A 1 194 ? 3.201 12.499 16.796 1.00 94.12 194 LEU A C 1
ATOM 1614 O O . LEU A 1 194 ? 3.696 12.266 15.696 1.00 94.12 194 LEU A O 1
ATOM 1618 N N . ARG A 1 195 ? 1.971 13.017 16.912 1.00 93.19 195 ARG A N 1
ATOM 1619 C CA . ARG A 1 195 ? 1.176 13.420 15.739 1.00 93.19 195 ARG A CA 1
ATOM 1620 C C . ARG A 1 195 ? 1.834 14.561 14.969 1.00 93.19 195 ARG A C 1
ATOM 1622 O O . ARG A 1 195 ? 1.889 14.499 13.743 1.00 93.19 195 ARG A O 1
ATOM 1629 N N . ASP A 1 196 ? 2.366 15.556 15.670 1.00 93.69 196 ASP A N 1
ATOM 1630 C CA . ASP A 1 196 ? 3.074 16.671 15.039 1.00 93.69 196 ASP A CA 1
ATOM 1631 C C . ASP A 1 196 ? 4.367 16.197 14.346 1.00 93.69 196 ASP A C 1
ATOM 1633 O O . ASP A 1 196 ? 4.692 16.652 13.248 1.00 93.69 196 ASP A O 1
ATOM 1637 N N . GLU A 1 197 ? 5.094 15.249 14.944 1.00 95.00 197 GLU A N 1
ATOM 1638 C CA . GLU A 1 197 ? 6.273 14.622 14.334 1.00 95.00 197 GLU A CA 1
ATOM 1639 C C . GLU A 1 197 ? 5.923 13.797 13.092 1.00 95.00 197 GLU A C 1
ATOM 1641 O O . GLU A 1 197 ? 6.580 13.945 12.059 1.00 95.00 197 GLU A O 1
ATOM 1646 N N . ILE A 1 198 ? 4.857 12.990 13.147 1.00 93.44 198 ILE A N 1
ATOM 1647 C CA . ILE A 1 198 ? 4.358 12.225 11.995 1.00 93.44 198 ILE A CA 1
ATOM 1648 C C . ILE A 1 198 ? 3.981 13.166 10.846 1.00 93.44 198 ILE A C 1
ATOM 1650 O O . ILE A 1 198 ? 4.358 12.902 9.701 1.00 93.44 198 ILE A O 1
ATOM 1654 N N . SER A 1 199 ? 3.296 14.278 11.129 1.00 93.31 199 SER A N 1
ATOM 1655 C CA . SER A 1 199 ? 2.970 15.283 10.107 1.00 93.31 199 SER A CA 1
ATOM 1656 C C . SER A 1 199 ? 4.227 15.869 9.463 1.00 93.31 199 SER A C 1
ATOM 1658 O O . SER A 1 199 ? 4.324 15.896 8.238 1.00 93.31 199 SER A O 1
ATOM 1660 N N . LYS A 1 200 ? 5.237 16.250 10.257 1.00 95.62 200 LYS A N 1
ATOM 1661 C CA . LYS A 1 200 ? 6.512 16.776 9.731 1.00 95.62 200 LYS A CA 1
ATOM 1662 C C . LYS A 1 200 ? 7.259 15.759 8.866 1.00 95.62 200 LYS A C 1
ATOM 1664 O O . LYS A 1 200 ? 7.858 16.127 7.857 1.00 95.62 200 LYS A O 1
ATOM 1669 N N . ILE A 1 201 ? 7.265 14.486 9.263 1.00 94.12 201 ILE A N 1
ATOM 1670 C CA . ILE A 1 201 ? 7.887 13.410 8.478 1.00 94.12 201 ILE A CA 1
ATOM 1671 C C . ILE A 1 201 ? 7.122 13.204 7.167 1.00 94.12 201 ILE A C 1
ATOM 1673 O O . ILE A 1 201 ? 7.743 13.066 6.114 1.00 94.12 201 ILE A O 1
ATOM 1677 N N . SER A 1 202 ? 5.792 13.242 7.219 1.00 92.25 202 SER A N 1
ATOM 1678 C CA . SER A 1 202 ? 4.931 13.094 6.044 1.00 92.25 202 SER A CA 1
ATOM 1679 C C . SER A 1 202 ? 5.139 14.233 5.041 1.00 92.25 202 SER A C 1
ATOM 1681 O O . SER A 1 202 ? 5.301 13.971 3.852 1.00 92.25 202 SER A O 1
ATOM 1683 N N . GLU A 1 203 ? 5.241 15.482 5.506 1.00 94.62 203 GLU A N 1
ATOM 1684 C CA . GLU A 1 203 ? 5.575 16.627 4.646 1.00 94.62 203 GLU A CA 1
ATOM 1685 C C . GLU A 1 203 ? 6.948 16.473 3.982 1.00 94.62 203 GLU A C 1
ATOM 1687 O O . GLU A 1 203 ? 7.085 16.716 2.783 1.00 94.62 203 GLU A O 1
ATOM 1692 N N . LYS A 1 204 ? 7.968 16.021 4.724 1.00 95.50 204 LYS A N 1
ATOM 1693 C CA . LYS A 1 204 ? 9.302 15.761 4.155 1.00 95.50 204 LYS A CA 1
ATOM 1694 C C . LYS A 1 204 ? 9.283 14.646 3.110 1.00 95.50 204 LYS A C 1
ATOM 1696 O O . LYS A 1 204 ? 9.979 14.748 2.100 1.00 95.50 204 LYS A O 1
ATOM 1701 N N . LEU A 1 205 ? 8.509 13.585 3.342 1.00 92.50 205 LEU A N 1
ATOM 1702 C CA . LEU A 1 205 ? 8.336 12.502 2.374 1.00 92.50 205 LEU A CA 1
ATOM 1703 C C . LEU A 1 205 ? 7.683 13.007 1.089 1.00 92.50 205 LEU A C 1
ATOM 1705 O O . LEU A 1 205 ? 8.163 12.683 0.004 1.00 92.50 205 LEU A O 1
ATOM 1709 N N . GLU A 1 206 ? 6.650 13.838 1.203 1.00 93.44 206 GLU A N 1
ATOM 1710 C CA . GLU A 1 206 ? 5.975 14.403 0.036 1.00 93.44 206 GLU A CA 1
ATOM 1711 C C . GLU A 1 206 ? 6.893 15.356 -0.744 1.00 93.44 206 GLU A C 1
ATOM 1713 O O . GLU A 1 206 ? 6.990 15.262 -1.966 1.00 93.44 206 GLU A O 1
ATOM 1718 N N . GLN A 1 207 ? 7.667 16.201 -0.055 1.00 94.06 207 GLN A N 1
ATOM 1719 C CA . GLN A 1 207 ? 8.684 17.041 -0.700 1.00 94.06 207 GLN A CA 1
ATOM 1720 C C . GLN A 1 207 ? 9.728 16.208 -1.461 1.00 94.06 207 GLN A C 1
ATOM 1722 O O . GLN A 1 207 ? 10.059 16.533 -2.603 1.00 94.06 207 GLN A O 1
ATOM 1727 N N . ASN A 1 208 ? 10.216 15.113 -0.867 1.00 94.62 208 ASN A N 1
ATOM 1728 C CA . ASN A 1 208 ? 11.147 14.196 -1.531 1.00 94.62 208 ASN A CA 1
ATOM 1729 C C . ASN A 1 208 ? 10.516 13.508 -2.741 1.00 94.62 208 ASN A C 1
ATOM 1731 O O . ASN A 1 208 ? 11.163 13.366 -3.778 1.00 94.62 208 ASN A O 1
ATOM 1735 N N . ARG A 1 209 ? 9.253 13.096 -2.634 1.00 92.12 209 ARG A N 1
ATOM 1736 C CA . ARG A 1 209 ? 8.522 12.479 -3.739 1.00 92.12 209 ARG A CA 1
ATOM 1737 C C . ARG A 1 209 ? 8.385 13.446 -4.916 1.00 92.12 209 ARG A C 1
ATOM 1739 O O . ARG A 1 209 ? 8.746 13.075 -6.030 1.00 92.12 209 ARG A O 1
ATOM 1746 N N . ILE A 1 210 ? 7.969 14.688 -4.663 1.00 94.94 210 ILE A N 1
ATOM 1747 C CA . ILE A 1 210 ? 7.879 15.745 -5.684 1.00 94.94 210 ILE A CA 1
ATOM 1748 C C . ILE A 1 210 ? 9.251 16.003 -6.320 1.00 94.94 210 ILE A C 1
ATOM 1750 O O . ILE A 1 210 ? 9.357 16.158 -7.537 1.00 94.94 210 ILE A O 1
ATOM 1754 N N . PHE A 1 211 ? 10.315 16.045 -5.514 1.00 95.00 211 PHE A N 1
ATOM 1755 C CA . PHE A 1 211 ? 11.678 16.212 -6.015 1.00 95.00 211 PHE A CA 1
ATOM 1756 C C . PHE A 1 211 ? 12.089 15.065 -6.950 1.00 95.00 211 PHE A C 1
ATOM 1758 O O . PHE A 1 211 ? 12.554 15.317 -8.062 1.00 95.00 211 PHE A O 1
ATOM 1765 N N . HIS A 1 212 ? 11.880 13.812 -6.538 1.00 91.75 212 HIS A N 1
ATOM 1766 C CA . HIS A 1 212 ? 12.206 12.643 -7.353 1.00 91.75 212 HIS A CA 1
ATOM 1767 C C . HIS A 1 212 ? 11.381 12.573 -8.638 1.00 91.75 212 HIS A C 1
ATOM 1769 O O . HIS A 1 212 ? 11.928 12.225 -9.682 1.00 91.75 212 HIS A O 1
ATOM 1775 N N . GLU A 1 213 ? 10.101 12.933 -8.584 1.00 93.12 213 GLU A N 1
ATOM 1776 C CA . GLU A 1 213 ? 9.225 12.978 -9.754 1.00 93.12 213 GLU A CA 1
ATOM 1777 C C . GLU A 1 213 ? 9.707 14.019 -10.771 1.00 93.12 213 GLU A C 1
ATOM 1779 O O . GLU A 1 213 ? 9.883 13.695 -11.947 1.00 93.12 213 GLU A O 1
ATOM 1784 N N . LYS A 1 214 ? 10.039 15.237 -10.317 1.00 93.38 214 LYS A N 1
ATOM 1785 C CA . LYS A 1 214 ? 10.634 16.275 -11.175 1.00 93.38 214 LYS A CA 1
ATOM 1786 C C . LYS A 1 214 ? 11.958 15.822 -11.779 1.00 93.38 214 LYS A C 1
ATOM 1788 O O . LYS A 1 214 ? 12.158 15.959 -12.982 1.00 93.38 214 LYS A O 1
ATOM 1793 N N . PHE A 1 215 ? 12.839 15.237 -10.971 1.00 93.44 215 PHE A N 1
ATOM 1794 C CA . PHE A 1 215 ? 14.138 14.759 -11.437 1.00 93.44 215 PHE A CA 1
ATOM 1795 C C . PHE A 1 215 ? 14.006 13.630 -12.471 1.00 93.44 215 PHE A C 1
ATOM 1797 O O . PHE A 1 215 ? 14.699 13.623 -13.490 1.00 93.44 215 PHE A O 1
ATOM 1804 N N . ALA A 1 216 ? 13.098 12.679 -12.238 1.00 89.56 216 ALA A N 1
ATOM 1805 C CA . ALA A 1 216 ? 12.806 11.606 -13.182 1.00 89.56 216 ALA A CA 1
ATOM 1806 C C . ALA A 1 216 ? 12.226 12.158 -14.491 1.00 89.56 216 ALA A C 1
ATOM 1808 O O . ALA A 1 216 ? 12.663 11.749 -15.569 1.00 89.56 216 ALA A O 1
ATOM 1809 N N . HIS A 1 217 ? 11.307 13.122 -14.402 1.00 89.94 217 HIS A N 1
ATOM 1810 C CA . HIS A 1 217 ? 10.711 13.782 -15.558 1.00 89.94 217 HIS A CA 1
ATOM 1811 C C . HIS A 1 217 ? 11.749 14.555 -16.384 1.00 89.94 217 HIS A C 1
ATOM 1813 O O . HIS A 1 217 ? 11.823 14.373 -17.597 1.00 89.94 217 HIS A O 1
ATOM 1819 N N . GLU A 1 218 ? 12.608 15.359 -15.750 1.00 92.44 218 GLU A N 1
ATOM 1820 C CA . GLU A 1 218 ? 13.707 16.059 -16.431 1.00 92.44 218 GLU A CA 1
ATOM 1821 C C . GLU A 1 218 ? 14.668 15.082 -17.116 1.00 92.44 218 GLU A C 1
ATOM 1823 O O . GLU A 1 218 ? 15.101 15.304 -18.249 1.00 92.44 218 GLU A O 1
ATOM 1828 N N . ARG A 1 219 ? 14.994 13.967 -16.453 1.00 90.94 219 ARG A N 1
ATOM 1829 C CA . ARG A 1 219 ? 15.860 12.935 -17.029 1.00 90.94 219 ARG A CA 1
ATOM 1830 C C . ARG A 1 219 ? 15.208 12.248 -18.229 1.00 90.94 219 ARG A C 1
ATOM 1832 O O . ARG A 1 219 ? 15.900 11.976 -19.210 1.00 90.94 219 ARG A O 1
ATOM 1839 N N . ALA A 1 220 ? 13.906 11.980 -18.165 1.00 88.62 220 ALA A N 1
ATOM 1840 C CA . ALA A 1 220 ? 13.143 11.416 -19.273 1.00 88.62 220 ALA A CA 1
ATOM 1841 C C . ALA A 1 220 ? 13.057 12.393 -20.456 1.00 88.62 220 ALA A C 1
ATOM 1843 O O . ALA A 1 220 ? 13.312 11.992 -21.588 1.00 88.62 220 ALA A O 1
ATOM 1844 N N . GLN A 1 221 ? 12.804 13.681 -20.201 1.00 90.12 221 GLN A N 1
ATOM 1845 C CA . GLN A 1 221 ? 12.810 14.717 -21.239 1.00 90.12 221 GLN A CA 1
ATOM 1846 C C . GLN A 1 221 ? 14.172 14.849 -21.920 1.00 90.12 221 GLN A C 1
ATOM 1848 O O . GLN A 1 221 ? 14.232 14.916 -23.144 1.00 90.12 221 GLN A O 1
ATOM 1853 N N . LYS A 1 222 ? 15.273 14.836 -21.155 1.00 90.88 222 LYS A N 1
ATOM 1854 C CA . LYS A 1 222 ? 16.628 14.854 -21.732 1.00 90.88 222 LYS A CA 1
ATOM 1855 C C . LYS A 1 222 ? 16.869 13.661 -22.655 1.00 90.88 222 LYS A C 1
ATOM 1857 O O . LYS A 1 222 ? 17.401 13.850 -23.741 1.00 90.88 222 LYS A O 1
ATOM 1862 N N . LYS A 1 223 ? 16.455 12.453 -22.253 1.00 89.31 223 LYS A N 1
ATOM 1863 C CA . LYS A 1 223 ? 16.556 11.260 -23.110 1.00 89.31 223 LYS A CA 1
ATOM 1864 C C . LYS A 1 223 ? 15.728 11.392 -24.387 1.00 89.31 223 LYS A C 1
ATOM 1866 O O . LYS A 1 223 ? 16.253 11.133 -25.458 1.00 89.31 223 LYS A O 1
ATOM 1871 N N . LEU A 1 224 ? 14.480 11.844 -24.273 1.00 88.44 224 LEU A N 1
ATOM 1872 C CA . LEU A 1 224 ? 13.597 12.039 -25.423 1.00 88.44 224 LEU A CA 1
ATOM 1873 C C . LEU A 1 224 ? 14.169 13.065 -26.412 1.00 88.44 224 LEU A C 1
ATOM 1875 O O . LEU A 1 224 ? 14.099 12.864 -27.619 1.00 88.44 224 LEU A O 1
ATOM 1879 N N . ASN A 1 225 ? 14.731 14.168 -25.914 1.00 88.25 225 ASN A N 1
ATOM 1880 C CA . ASN A 1 225 ? 15.339 15.184 -26.770 1.00 88.25 225 ASN A CA 1
ATOM 1881 C C . ASN A 1 225 ? 16.582 14.643 -27.491 1.00 88.25 225 ASN A C 1
ATOM 1883 O O . ASN A 1 225 ? 16.717 14.878 -28.684 1.00 88.25 225 ASN A O 1
ATOM 1887 N N . LEU A 1 226 ? 17.426 13.864 -26.805 1.00 85.94 226 LEU A N 1
ATOM 1888 C CA . LEU A 1 226 ? 18.568 13.184 -27.430 1.00 85.94 226 LEU A CA 1
ATOM 1889 C C . LEU A 1 226 ? 18.124 12.167 -28.494 1.00 85.94 226 LEU A C 1
ATOM 1891 O O . LEU A 1 226 ? 18.741 12.080 -29.549 1.00 85.94 226 LEU A O 1
ATOM 1895 N N . GLU A 1 227 ? 17.045 11.416 -28.250 1.00 84.25 227 GLU A N 1
ATOM 1896 C CA . GLU A 1 227 ? 16.471 10.493 -29.241 1.00 84.25 227 GLU A CA 1
ATOM 1897 C C . GLU A 1 227 ? 15.918 11.233 -30.465 1.00 84.25 227 GLU A C 1
ATOM 1899 O O . GLU A 1 227 ? 16.116 10.777 -31.589 1.00 84.25 227 GLU A O 1
ATOM 1904 N N . LYS A 1 228 ? 15.272 12.390 -30.270 1.00 82.62 228 LYS A N 1
ATOM 1905 C CA . LYS A 1 228 ? 14.805 13.247 -31.371 1.00 82.62 228 LYS A CA 1
ATOM 1906 C C . LYS A 1 228 ? 15.960 13.835 -32.174 1.00 82.62 228 LYS A C 1
ATOM 1908 O O . LYS A 1 228 ? 15.932 13.744 -33.391 1.00 82.62 228 LYS A O 1
ATOM 1913 N N . GLU A 1 229 ? 16.990 14.366 -31.514 1.00 80.38 229 GLU A N 1
ATOM 1914 C CA . GLU A 1 229 ? 18.207 14.848 -32.186 1.00 80.38 229 GLU A CA 1
ATOM 1915 C C . GLU A 1 229 ? 18.869 13.731 -33.004 1.00 80.38 229 GLU A C 1
ATOM 1917 O O . GLU A 1 229 ? 19.302 13.956 -34.133 1.00 80.38 229 GLU A O 1
ATOM 1922 N N . TYR A 1 230 ? 18.901 12.509 -32.467 1.00 78.81 230 TYR A N 1
ATOM 1923 C CA . TYR A 1 230 ? 19.415 11.345 -33.182 1.00 78.81 230 TYR A CA 1
ATOM 1924 C C . TYR A 1 230 ? 18.558 10.983 -34.405 1.00 78.81 230 TYR A C 1
ATOM 1926 O O . TYR A 1 230 ? 19.099 10.717 -35.476 1.00 78.81 230 TYR A O 1
ATOM 1934 N N . GLN A 1 231 ? 17.228 11.024 -34.286 1.00 76.94 231 GLN A N 1
ATOM 1935 C CA . GLN A 1 231 ? 16.322 10.807 -35.419 1.00 76.94 231 GLN A CA 1
ATOM 1936 C C . GLN A 1 231 ? 16.430 11.908 -36.483 1.00 76.94 231 GLN A C 1
ATOM 1938 O O . GLN A 1 231 ? 16.454 11.593 -37.671 1.00 76.94 231 GLN A O 1
ATOM 1943 N N . ASP A 1 232 ? 16.565 13.174 -36.087 1.00 74.31 232 ASP A N 1
ATOM 1944 C CA . ASP A 1 232 ? 16.733 14.304 -37.009 1.00 74.31 232 ASP A CA 1
ATOM 1945 C C . ASP A 1 232 ? 18.071 14.234 -37.768 1.00 74.31 232 ASP A C 1
ATOM 1947 O O . ASP A 1 232 ? 18.142 14.629 -38.934 1.00 74.31 232 ASP A O 1
ATOM 1951 N N . MET A 1 233 ? 19.124 13.685 -37.148 1.00 69.81 233 MET A N 1
ATOM 1952 C CA . MET A 1 233 ? 20.395 13.388 -37.824 1.00 69.81 233 MET A CA 1
ATOM 1953 C C . MET A 1 233 ? 20.274 12.244 -38.842 1.00 69.81 233 MET A C 1
ATOM 1955 O O . MET A 1 233 ? 20.973 12.261 -39.850 1.00 69.81 233 MET A O 1
ATOM 1959 N N . ILE A 1 234 ? 19.378 11.277 -38.619 1.00 67.06 234 ILE A N 1
ATOM 1960 C CA . ILE A 1 234 ? 19.129 10.161 -39.549 1.00 67.06 234 ILE A CA 1
ATOM 1961 C C . ILE A 1 234 ? 18.217 10.584 -40.718 1.00 67.06 234 ILE A C 1
ATOM 1963 O O . ILE A 1 234 ? 18.370 10.082 -41.828 1.00 67.06 234 ILE A O 1
ATOM 1967 N N . ILE A 1 235 ? 17.276 11.511 -40.496 1.00 58.81 235 ILE A N 1
ATOM 1968 C CA . ILE A 1 235 ? 16.265 11.942 -41.488 1.00 58.81 235 ILE A CA 1
ATOM 1969 C C . ILE A 1 235 ? 16.750 13.108 -42.376 1.00 58.81 235 ILE A C 1
ATOM 1971 O O . ILE A 1 235 ? 16.049 13.504 -43.304 1.00 58.81 235 ILE A O 1
ATOM 1975 N N . LYS A 1 236 ? 17.976 13.613 -42.193 1.00 53.31 236 LYS A N 1
ATOM 1976 C CA . LYS A 1 236 ? 18.660 14.429 -43.211 1.00 53.31 236 LYS A CA 1
ATOM 1977 C C . LYS A 1 236 ? 19.623 13.579 -44.058 1.00 53.31 236 LYS A C 1
ATOM 1979 O O . LYS A 1 236 ? 20.833 13.706 -43.874 1.00 53.31 236 LYS A O 1
ATOM 1984 N N . PRO A 1 237 ? 19.152 12.740 -45.003 1.00 47.03 237 PRO A N 1
ATOM 1985 C CA . PRO A 1 237 ? 19.977 12.403 -46.142 1.00 47.03 237 PRO A CA 1
ATOM 1986 C C . PRO A 1 237 ? 20.022 13.636 -47.054 1.00 47.03 237 PRO A C 1
ATOM 1988 O O . PRO A 1 237 ? 18.994 14.236 -47.360 1.00 47.03 237 PRO A O 1
ATOM 1991 N N . GLU A 1 238 ? 21.245 14.030 -47.387 1.00 51.25 238 GLU A N 1
ATOM 1992 C CA . GLU A 1 238 ? 21.660 14.715 -48.615 1.00 51.25 238 GLU A CA 1
ATOM 1993 C C . GLU A 1 238 ? 20.545 15.398 -49.422 1.00 51.25 238 GLU A C 1
ATOM 1995 O O . GLU A 1 238 ? 19.783 14.771 -50.158 1.00 51.25 238 GLU A O 1
ATOM 2000 N N . GLY A 1 239 ? 20.495 16.722 -49.312 1.00 50.06 239 GLY A N 1
ATOM 2001 C CA . GLY A 1 239 ? 19.579 17.549 -50.083 1.00 50.06 239 GLY A CA 1
ATOM 2002 C C . GLY A 1 239 ? 19.899 19.033 -49.976 1.00 50.06 239 GLY A C 1
ATOM 2003 O O . GLY A 1 239 ? 19.006 19.796 -49.628 1.00 50.06 239 GLY A O 1
ATOM 2004 N N . GLU A 1 240 ? 21.173 19.390 -50.178 1.00 38.88 240 GLU A N 1
ATOM 2005 C CA . GLU A 1 240 ? 21.697 20.579 -50.891 1.00 38.88 240 GLU A CA 1
ATOM 2006 C C . GLU A 1 240 ? 23.231 20.616 -50.813 1.00 38.88 240 GLU A C 1
ATOM 2008 O O . GLU A 1 240 ? 23.778 20.505 -49.692 1.00 38.88 240 GLU A O 1
#

pLDDT: mean 80.13, std 15.49, range [38.88, 97.88]

Secondary structure (DSSP, 8-state):
-PPP----HHHHHHHHHHHHHHHHHHHHHHHHHHHHHHHHHHH---HHHHHHHHHHH-TTTHHHHHHHHHHHHHHHHSPPPP---HHHHHHHHHHHHHHHHHHHHHHHHHHHHHHHHHHHHHHHHHHHHHHHHHHHHHHHHHHHHHHHH--SSSHHHHHHHHHHHHHHHHHHHHHHHHHHHHHHHHHHHHHHHHHHHHHHHHHHHHHHHHHHHHHHHHHHHHHHHHHHHHHHHHH-----

Sequence (240 aa):
MRVPKSDTTHLEKITTGAHLAESITSTTRKIREDEVQQWIDENDPSPIEILKRIAEVSLPHHNALMKIANELEEIASTPVPPQISEEYNRRSMRCKLADVLLETRDIECSINDKQEREKVLRARLEYMTRQRDEMKQRYLDYDRIVQNEKFNKYYDLKRGVDIEKQAKDFERDTEINKKVQIEFSQLWGESRLLRDEISKISEKLEQNRIFHEKFAHERAQKKLNLEKEYQDMIIKPEGE

Foldseek 3Di:
DDDDDDDCVVVVVVVVVVVVVVVVVVVLVVVLVVVLVVCCVVPVDDPLVSLCSVLVSDVVCVVVSVVVSVVVVVVVPPDDPPDPDVVNVVVVVVVVVVVVVVVVVVVVVVVVVVVVVVVVVVVVVVVVVVVVVVVVVVVVVVVVVVVVPPDDDPVVVVCVVVVVVVVVVVVVVVVVVVVVVVVVVVVVVVVVVVVVVVVVVVVVVVVVVVVVVVVVVVVVVVVVVVVVVVVVVVPDDDDD

Organism: NCBI:txid1144522